Protein AF-A0A517YRW8-F1 (afdb_monomer)

Radius of gyration: 25.44 Å; Cα contacts (8 Å, |Δi|>4): 318; chains: 1; bounding box: 61×41×95 Å

Foldseek 3Di:
DDPPPPPCVPDPPPCPPPVVVVCVQLVNVLVVLLVVVLVVLCPPVQQDPDDPVLLVVLLVDDFDADDQDQDADPVRHGRLCVLLVVLLQSLLQSLLSQLSNCVVVDVDLVVSLVRLLCVQLVSLSSSLSSQVSNVPHHRHPSSSVSNSNSNNNSSVCNVVVVVVCLVVLVVVLVVVVVVVPDPPVVVVVLVVLLVVLVVVLVVLVVVLVVVLVVLLVVDPDADDAAEACVSLVVDPVVVSCVNLVSLLVSLLSQLLNQLVVPPDPDNPVSLVVSLCVQLVVQQVVLVVCVVVVSHDRHCHSSVSNNVSNVVSSSVVVVSVVSSVVVVVVVVVVVVVVVVPPDPPPPD

pLDDT: mean 73.29, std 14.9, range [41.22, 97.75]

Solvent-accessible surface area (backbone atoms only — not comparable to full-atom values): 18659 Å² total; per-residue (Å²): 135,83,83,78,74,76,75,73,82,69,68,82,67,77,75,72,71,56,65,74,58,53,66,68,32,41,50,49,46,24,49,54,50,50,51,50,49,51,50,68,69,46,60,90,62,60,55,47,92,89,40,72,68,57,52,52,50,28,69,69,46,75,54,43,82,65,82,61,63,94,48,60,39,99,84,70,44,52,32,52,58,49,54,41,49,50,36,20,59,65,22,19,61,48,7,21,24,39,23,60,33,32,53,81,77,38,89,51,70,64,60,22,35,52,51,14,33,52,53,33,40,50,51,36,45,53,49,31,18,54,32,44,45,14,90,90,44,69,23,37,34,60,56,36,51,24,26,28,50,10,5,39,51,14,18,64,44,38,63,54,50,57,55,48,45,57,51,48,41,48,51,51,35,54,53,49,56,60,62,62,72,43,72,70,61,44,57,57,51,49,50,51,50,47,52,52,48,49,52,50,40,51,53,49,49,53,53,47,50,56,50,50,54,58,49,59,81,67,64,86,73,98,76,88,42,71,50,64,49,48,80,44,67,78,40,59,66,71,60,30,52,52,50,55,51,50,54,26,50,44,30,25,52,52,39,47,50,46,59,60,71,60,72,57,101,55,69,74,68,43,55,59,50,48,43,50,51,48,30,48,51,37,45,50,52,38,51,51,40,28,76,68,69,75,41,69,56,50,54,36,58,27,52,40,29,38,52,20,27,52,49,42,48,50,53,52,53,49,51,53,51,47,33,52,57,48,52,56,52,51,53,53,52,52,55,56,53,54,73,65,60,68,79,82,80,85,127

Organism: NCBI:txid2528020

Structure (mmCIF, N/CA/C/O backbone):
data_AF-A0A517YRW8-F1
#
_entry.id   AF-A0A517YRW8-F1
#
loop_
_atom_site.group_PDB
_atom_site.id
_atom_site.type_symbol
_atom_site.label_atom_id
_atom_site.label_alt_id
_atom_site.label_comp_id
_atom_site.label_asym_id
_atom_site.label_entity_id
_atom_site.label_seq_id
_atom_site.pdbx_PDB_ins_code
_atom_site.Cartn_x
_atom_site.Cartn_y
_atom_site.Cartn_z
_atom_site.occupancy
_atom_site.B_iso_or_equiv
_atom_site.auth_seq_id
_atom_site.auth_comp_id
_atom_site.auth_asym_id
_atom_site.auth_atom_id
_atom_site.pdbx_PDB_model_num
ATOM 1 N N . MET A 1 1 ? -24.401 -12.279 56.093 1.00 46.75 1 MET A N 1
ATOM 2 C CA . MET A 1 1 ? -24.428 -13.203 54.938 1.00 46.75 1 MET A CA 1
ATOM 3 C C . MET A 1 1 ? -23.802 -12.492 53.749 1.00 46.75 1 MET A C 1
ATOM 5 O O . MET A 1 1 ? -24.312 -11.455 53.357 1.00 46.75 1 MET A O 1
ATOM 9 N N . LYS A 1 2 ? -22.651 -12.963 53.253 1.00 41.22 2 LYS A N 1
ATOM 10 C CA . LYS A 1 2 ? -22.043 -12.455 52.014 1.00 41.22 2 LYS A CA 1
ATOM 11 C C . LYS A 1 2 ? -22.699 -13.201 50.858 1.00 41.22 2 LYS A C 1
ATOM 13 O O . LYS A 1 2 ? -22.502 -14.408 50.754 1.00 41.22 2 LYS A O 1
ATOM 18 N N . GLU A 1 3 ? -23.478 -12.507 50.038 1.00 46.59 3 GLU A N 1
ATOM 19 C CA . GLU A 1 3 ? -23.948 -13.056 48.768 1.00 46.59 3 GLU A CA 1
ATOM 20 C C . GLU A 1 3 ? -22.732 -13.368 47.895 1.00 46.59 3 GLU A C 1
ATOM 22 O O . GLU A 1 3 ? -22.007 -12.483 47.433 1.00 46.59 3 GLU A O 1
ATOM 27 N N . VAL A 1 4 ? -22.471 -14.661 47.736 1.00 52.97 4 VAL A N 1
ATOM 28 C CA . VAL A 1 4 ? -21.518 -15.186 46.769 1.00 52.97 4 VAL A CA 1
ATOM 29 C C . VAL A 1 4 ? -22.165 -14.992 45.405 1.00 52.97 4 VAL A C 1
ATOM 31 O O . VAL A 1 4 ? -23.002 -15.786 44.988 1.00 52.97 4 VAL A O 1
ATOM 34 N N . VAL A 1 5 ? -21.828 -13.889 44.736 1.00 55.28 5 VAL A N 1
ATOM 35 C CA . VAL A 1 5 ? -22.225 -13.666 43.343 1.00 55.28 5 VAL A CA 1
ATOM 36 C C . VAL A 1 5 ? -21.606 -14.795 42.510 1.00 55.28 5 VAL A C 1
ATOM 38 O O . VAL A 1 5 ? -20.379 -14.929 42.520 1.00 55.28 5 VAL A O 1
ATOM 41 N N . PRO A 1 6 ? -22.406 -15.625 41.818 1.00 47.34 6 PRO A N 1
ATOM 42 C CA . PRO A 1 6 ? -21.892 -16.766 41.077 1.00 47.34 6 PRO A CA 1
ATOM 43 C C . PRO A 1 6 ? -20.985 -16.290 39.938 1.00 47.34 6 PRO A C 1
ATOM 45 O O . PRO A 1 6 ? -21.414 -15.637 38.986 1.00 47.34 6 PRO A O 1
ATOM 48 N N . THR A 1 7 ? -19.702 -16.631 40.046 1.00 52.16 7 THR A N 1
ATOM 49 C CA . THR A 1 7 ? -18.630 -16.282 39.101 1.00 52.16 7 THR A CA 1
ATOM 50 C C . THR A 1 7 ? -18.747 -17.012 37.752 1.00 52.16 7 THR A C 1
ATOM 52 O O . THR A 1 7 ? -17.936 -16.789 36.858 1.00 52.16 7 THR A O 1
ATOM 55 N N . GLU A 1 8 ? -19.762 -17.860 37.569 1.00 44.16 8 GLU A N 1
ATOM 56 C CA . GLU A 1 8 ? -19.928 -18.729 36.395 1.00 44.16 8 GLU A CA 1
ATOM 57 C C . GLU A 1 8 ? -20.533 -18.036 35.161 1.00 44.16 8 GLU A C 1
ATOM 59 O O . GLU A 1 8 ? -20.545 -18.606 34.073 1.00 44.16 8 GLU A O 1
ATOM 64 N N . LEU A 1 9 ? -20.960 -16.772 35.268 1.00 44.22 9 LEU A N 1
ATOM 65 C CA . LEU A 1 9 ? -21.447 -15.994 34.116 1.00 44.22 9 LEU A CA 1
ATOM 66 C C . LEU A 1 9 ? -20.333 -15.405 33.233 1.00 44.22 9 LEU A C 1
ATOM 68 O O . LEU A 1 9 ? -20.613 -14.874 32.158 1.00 44.22 9 LEU A O 1
ATOM 72 N N . PHE A 1 10 ? -19.065 -15.548 33.626 1.00 46.66 10 PHE A N 1
ATOM 73 C CA . PHE A 1 10 ? -17.921 -15.292 32.750 1.00 46.66 10 PHE A CA 1
ATOM 74 C C . PHE A 1 10 ? -17.450 -16.604 32.137 1.00 46.66 10 PHE A C 1
ATOM 76 O O . PHE A 1 10 ? -16.359 -17.092 32.424 1.00 46.66 10 PHE A O 1
ATOM 83 N N . GLY A 1 11 ? -18.319 -17.177 31.302 1.00 43.25 11 GLY A N 1
ATOM 84 C CA . GLY A 1 11 ? -18.025 -18.363 30.518 1.00 43.25 11 GLY A CA 1
ATOM 85 C C . GLY A 1 11 ? -16.660 -18.240 29.849 1.00 43.25 11 GLY A C 1
ATOM 86 O O . GLY A 1 11 ? -16.440 -17.367 29.006 1.00 43.25 11 GLY A O 1
ATOM 87 N N . GLY A 1 12 ? -15.759 -19.146 30.230 1.00 41.59 12 GLY A N 1
ATOM 88 C CA . GLY A 1 12 ? -14.535 -19.471 29.511 1.00 41.59 12 GLY A CA 1
ATOM 89 C C . GLY A 1 12 ? -14.889 -20.121 28.180 1.00 41.59 12 GLY A C 1
ATOM 90 O O . GLY A 1 12 ? -14.640 -21.305 27.964 1.00 41.59 12 GLY A O 1
ATOM 91 N N . GLY A 1 13 ? -15.527 -19.351 27.298 1.00 47.56 13 GLY A N 1
ATOM 92 C CA . GLY A 1 13 ? -15.653 -19.704 25.901 1.00 47.56 13 GLY A CA 1
ATOM 93 C C . GLY A 1 13 ? -14.238 -19.875 25.388 1.00 47.56 13 GLY A C 1
ATOM 94 O O . GLY A 1 13 ? -13.497 -18.898 25.326 1.00 47.56 13 GLY A O 1
ATOM 95 N N . LYS A 1 14 ? -13.855 -21.125 25.100 1.00 50.50 14 LYS A N 1
ATOM 96 C CA . LYS A 1 14 ? -12.652 -21.445 24.336 1.00 50.50 14 LYS A CA 1
ATOM 97 C C . LYS A 1 14 ? -12.616 -20.460 23.185 1.00 50.50 14 LYS A C 1
ATOM 99 O O . LYS A 1 14 ? -13.509 -20.501 22.342 1.00 50.50 14 LYS A O 1
ATOM 104 N N . ASP A 1 15 ? -11.638 -19.560 23.233 1.00 49.44 15 ASP A N 1
ATOM 105 C CA . ASP A 1 15 ? -11.350 -18.588 22.199 1.00 49.44 15 ASP A CA 1
ATOM 106 C C . ASP A 1 15 ? -11.278 -19.357 20.881 1.00 49.44 15 ASP A C 1
ATOM 108 O O . ASP A 1 15 ? -10.244 -19.929 20.531 1.00 49.44 15 ASP A O 1
ATOM 112 N N . THR A 1 16 ? -12.387 -19.420 20.144 1.00 53.12 16 THR A N 1
ATOM 113 C CA . THR A 1 16 ? -12.344 -19.658 18.711 1.00 53.12 16 THR A CA 1
ATOM 114 C C . THR A 1 16 ? -11.541 -18.483 18.211 1.00 53.12 16 THR A C 1
ATOM 116 O O . THR A 1 16 ? -12.073 -17.376 18.113 1.00 53.12 16 THR A O 1
ATOM 119 N N . ALA A 1 17 ? -10.231 -18.706 18.094 1.00 51.94 17 ALA A N 1
ATOM 120 C CA . ALA A 1 17 ? -9.243 -17.705 17.782 1.00 51.94 17 ALA A CA 1
ATOM 121 C C . ALA A 1 17 ? -9.768 -16.962 16.568 1.00 51.94 17 ALA A C 1
ATOM 123 O O . ALA A 1 17 ? -9.836 -17.527 15.482 1.00 51.94 17 ALA A O 1
ATOM 124 N N . ASP A 1 18 ? -10.245 -15.749 16.824 1.00 59.00 18 ASP A N 1
ATOM 125 C CA . ASP A 1 18 ? -10.955 -14.905 15.884 1.00 59.00 18 ASP A CA 1
ATOM 126 C C . ASP A 1 18 ? -10.051 -14.761 14.657 1.00 59.00 18 ASP A C 1
ATOM 128 O O . ASP A 1 18 ? -9.066 -14.021 14.673 1.00 59.00 18 ASP A O 1
ATOM 132 N N . THR A 1 19 ? -10.293 -15.573 13.628 1.00 57.41 19 THR A N 1
ATOM 133 C CA . THR A 1 19 ? -9.443 -15.678 12.434 1.00 57.41 19 THR A CA 1
ATOM 134 C C . THR A 1 19 ? -9.412 -14.336 11.710 1.00 57.41 19 THR A C 1
ATOM 136 O O . THR A 1 19 ? -8.386 -13.926 11.171 1.00 57.41 19 THR A O 1
ATOM 139 N N . THR A 1 20 ? -10.488 -13.563 11.836 1.00 54.16 20 THR A N 1
ATOM 140 C CA . THR A 1 20 ? -10.601 -12.150 11.469 1.00 54.16 20 THR A CA 1
ATOM 141 C C . THR A 1 20 ? -9.553 -11.267 12.155 1.00 54.16 20 THR A C 1
ATOM 143 O O . THR A 1 20 ? -9.028 -10.328 11.556 1.00 54.16 20 THR A O 1
ATOM 146 N N . ALA A 1 21 ? -9.183 -11.572 13.402 1.00 63.94 21 ALA A N 1
ATOM 147 C CA . ALA A 1 21 ? -8.135 -10.858 14.123 1.00 63.94 21 ALA A CA 1
ATOM 148 C C . ALA A 1 21 ? -6.721 -11.206 13.632 1.00 63.94 21 ALA A C 1
ATOM 150 O O . ALA A 1 21 ? -5.800 -10.440 13.924 1.00 63.94 21 ALA A O 1
ATOM 151 N N . LEU A 1 22 ? -6.524 -12.318 12.905 1.00 72.44 22 LEU A N 1
ATOM 152 C CA . LEU A 1 22 ? -5.225 -12.686 12.329 1.00 72.44 22 LEU A CA 1
ATOM 153 C C . LEU A 1 22 ? -4.833 -11.721 11.205 1.00 72.44 22 LEU A C 1
ATOM 155 O O . LEU A 1 22 ? -3.748 -11.146 11.260 1.00 72.44 22 LEU A O 1
ATOM 159 N N . TRP A 1 23 ? -5.739 -11.472 10.255 1.00 70.25 23 TRP A N 1
ATOM 160 C CA . TRP A 1 23 ? -5.510 -10.584 9.104 1.00 70.25 23 TRP A CA 1
ATOM 161 C C . TRP A 1 23 ? -5.259 -9.127 9.496 1.00 70.25 23 TRP A C 1
ATOM 163 O O . TRP A 1 23 ? -4.571 -8.395 8.796 1.00 70.25 23 TRP A O 1
ATOM 173 N N . MET A 1 24 ? -5.763 -8.713 10.659 1.00 72.50 24 MET A N 1
ATOM 174 C CA . MET A 1 24 ? -5.551 -7.369 11.200 1.00 72.50 24 MET A CA 1
ATOM 175 C C . MET A 1 24 ? -4.286 -7.250 12.061 1.00 72.50 24 MET A C 1
ATOM 177 O O . MET A 1 24 ? -4.033 -6.191 12.645 1.00 72.50 24 MET A O 1
ATOM 181 N N . ARG A 1 25 ? -3.485 -8.316 12.204 1.00 78.62 25 ARG A N 1
ATOM 182 C CA . ARG A 1 25 ? -2.215 -8.219 12.932 1.00 78.62 25 ARG A CA 1
ATOM 183 C C . ARG A 1 25 ? -1.248 -7.347 12.124 1.00 78.62 25 ARG A C 1
ATOM 185 O O . ARG A 1 25 ? -1.048 -7.627 10.946 1.00 78.62 25 ARG A O 1
ATOM 192 N N . PRO A 1 26 ? -0.581 -6.355 12.746 1.00 83.19 26 PRO A N 1
ATOM 193 C CA . PRO A 1 26 ? 0.300 -5.438 12.022 1.00 83.19 26 PRO A CA 1
ATOM 194 C C . PRO A 1 26 ? 1.377 -6.125 11.180 1.00 83.19 26 PRO A C 1
ATOM 196 O O . PRO A 1 26 ? 1.702 -5.624 10.116 1.00 83.19 26 PRO A O 1
ATOM 199 N N . TRP A 1 27 ? 1.899 -7.276 11.620 1.00 88.88 27 TRP A N 1
ATOM 200 C CA . TRP A 1 27 ? 2.908 -8.025 10.865 1.00 88.88 27 TRP A CA 1
ATOM 201 C C . TRP A 1 27 ? 2.349 -8.679 9.595 1.00 88.88 27 TRP A C 1
ATOM 203 O O . TRP A 1 27 ? 3.052 -8.715 8.594 1.00 88.88 27 TRP A O 1
ATOM 213 N N . VAL A 1 28 ? 1.093 -9.148 9.611 1.00 83.19 28 VAL A N 1
ATOM 214 C CA . VAL A 1 28 ? 0.434 -9.705 8.416 1.00 83.19 28 VAL A CA 1
ATOM 215 C C . VAL A 1 28 ? 0.221 -8.588 7.409 1.00 83.19 28 VAL A C 1
ATOM 217 O O . VAL A 1 28 ? 0.588 -8.726 6.251 1.00 83.19 28 VAL A O 1
ATOM 220 N N . VAL A 1 29 ? -0.300 -7.448 7.872 1.00 80.88 29 VAL A N 1
ATOM 221 C CA . VAL A 1 29 ? -0.511 -6.270 7.021 1.00 80.88 29 VAL A CA 1
ATOM 222 C C . VAL A 1 29 ? 0.821 -5.739 6.481 1.00 80.88 29 VAL A C 1
ATOM 224 O O . VAL A 1 29 ? 0.896 -5.404 5.307 1.00 80.88 29 VAL A O 1
ATOM 227 N N . ALA A 1 30 ? 1.882 -5.711 7.297 1.00 87.12 30 ALA A N 1
ATOM 228 C CA . ALA A 1 30 ? 3.226 -5.346 6.850 1.00 87.12 30 ALA A CA 1
ATOM 229 C C . ALA A 1 30 ? 3.733 -6.294 5.757 1.00 87.12 30 ALA A C 1
ATOM 231 O O . ALA A 1 30 ? 4.247 -5.823 4.752 1.00 87.12 30 ALA A O 1
ATOM 232 N N . LEU A 1 31 ? 3.564 -7.609 5.931 1.00 89.62 31 LEU A N 1
ATOM 233 C CA . LEU A 1 31 ? 3.990 -8.609 4.953 1.00 89.62 31 LEU A CA 1
ATOM 234 C C . LEU A 1 31 ? 3.226 -8.455 3.638 1.00 89.62 31 LEU A C 1
ATOM 236 O O . LEU A 1 31 ? 3.852 -8.364 2.590 1.00 89.62 31 LEU A O 1
ATOM 240 N N . VAL A 1 32 ? 1.895 -8.358 3.693 1.00 81.62 32 VAL A N 1
ATOM 241 C CA . VAL A 1 32 ? 1.057 -8.138 2.504 1.00 81.62 32 VAL A CA 1
ATOM 242 C C . VAL A 1 32 ? 1.462 -6.845 1.796 1.00 81.62 32 VAL A C 1
ATOM 244 O O . VAL A 1 32 ? 1.655 -6.848 0.587 1.00 81.62 32 VAL A O 1
ATOM 247 N N . TYR A 1 33 ? 1.661 -5.755 2.540 1.00 85.38 33 TYR A N 1
ATOM 248 C CA . TYR A 1 33 ? 2.100 -4.485 1.963 1.00 85.38 33 TYR A CA 1
ATOM 249 C C . TYR A 1 33 ? 3.507 -4.580 1.354 1.00 85.38 33 TYR A C 1
ATOM 251 O O . TYR A 1 33 ? 3.742 -4.049 0.278 1.00 85.38 33 TYR A O 1
ATOM 259 N N . GLY A 1 34 ? 4.433 -5.293 2.000 1.00 92.00 34 GLY A N 1
ATOM 260 C CA . GLY A 1 34 ? 5.770 -5.552 1.462 1.00 92.00 34 GLY A CA 1
ATOM 261 C C . GLY A 1 34 ? 5.728 -6.356 0.163 1.00 92.00 34 GLY A C 1
ATOM 262 O O . GLY A 1 34 ? 6.426 -6.010 -0.783 1.00 92.00 34 GLY A O 1
ATOM 263 N N . VAL A 1 35 ? 4.861 -7.371 0.076 1.00 87.62 35 VAL A N 1
ATOM 264 C CA . VAL A 1 35 ? 4.619 -8.122 -1.168 1.00 87.62 35 VAL A CA 1
ATOM 265 C C . VAL A 1 35 ? 4.064 -7.207 -2.258 1.00 87.62 35 VAL A C 1
ATOM 267 O O . VAL A 1 35 ? 4.516 -7.294 -3.393 1.00 87.62 35 VAL A O 1
ATOM 270 N N . LEU A 1 36 ? 3.140 -6.302 -1.926 1.00 83.88 36 LEU A N 1
ATOM 271 C CA . LEU A 1 36 ? 2.609 -5.325 -2.882 1.00 83.88 36 LEU A CA 1
ATOM 272 C C . LEU A 1 36 ? 3.672 -4.325 -3.354 1.00 83.88 36 LEU A C 1
ATOM 274 O O . LEU A 1 36 ? 3.677 -3.983 -4.531 1.00 83.88 36 LEU A O 1
ATOM 278 N N . LEU A 1 37 ? 4.584 -3.892 -2.475 1.00 90.12 37 LEU A N 1
ATOM 279 C CA . LEU A 1 37 ? 5.727 -3.061 -2.866 1.00 90.12 37 LEU A CA 1
ATOM 280 C C . LEU A 1 37 ? 6.652 -3.813 -3.826 1.00 90.12 37 LEU A C 1
ATOM 282 O O . LEU A 1 37 ? 6.971 -3.290 -4.885 1.00 90.12 37 LEU A O 1
ATOM 286 N N . ILE A 1 38 ? 7.025 -5.058 -3.502 1.00 91.75 38 ILE A N 1
ATOM 287 C CA . ILE A 1 38 ? 7.836 -5.904 -4.394 1.00 91.75 38 ILE A CA 1
ATOM 288 C C . ILE A 1 38 ? 7.135 -6.066 -5.744 1.00 91.75 38 ILE A C 1
ATOM 290 O O . ILE A 1 38 ? 7.758 -5.889 -6.785 1.00 91.75 38 ILE A O 1
ATOM 294 N N . TYR A 1 39 ? 5.838 -6.376 -5.721 1.00 85.06 39 TYR A N 1
ATOM 295 C CA . TYR A 1 39 ? 5.025 -6.543 -6.918 1.00 85.06 39 TYR A CA 1
ATOM 296 C C . TYR A 1 39 ? 5.039 -5.273 -7.774 1.00 85.06 39 TYR A C 1
ATOM 298 O O . TYR A 1 39 ? 5.457 -5.324 -8.926 1.00 85.06 39 TYR A O 1
ATOM 306 N N . GLY A 1 40 ? 4.677 -4.124 -7.196 1.00 84.00 40 GLY A N 1
ATOM 307 C CA . GLY A 1 40 ? 4.647 -2.839 -7.898 1.00 84.00 40 GLY A CA 1
ATOM 308 C C . GLY A 1 40 ? 6.005 -2.426 -8.468 1.00 84.00 40 GLY A C 1
ATOM 309 O O . GLY A 1 40 ? 6.074 -1.937 -9.592 1.00 84.00 40 GLY A O 1
ATOM 310 N N . SER A 1 41 ? 7.092 -2.673 -7.736 1.00 87.56 41 SER A N 1
ATOM 311 C CA . SER A 1 41 ? 8.432 -2.290 -8.176 1.00 87.56 41 SER A CA 1
ATOM 312 C C . SER A 1 41 ? 9.035 -3.241 -9.213 1.00 87.56 41 SER A C 1
ATOM 314 O O . SER A 1 41 ? 9.826 -2.800 -10.047 1.00 87.56 41 SER A O 1
ATOM 316 N N . LEU A 1 42 ? 8.701 -4.534 -9.193 1.00 86.12 42 LEU A N 1
ATOM 317 C CA . LEU A 1 42 ? 9.270 -5.512 -10.130 1.00 86.12 42 LEU A CA 1
ATOM 318 C C . LEU A 1 42 ? 8.489 -5.647 -11.439 1.00 86.12 42 LEU A C 1
ATOM 320 O O . LEU A 1 42 ? 9.007 -6.247 -12.377 1.00 86.12 42 LEU A O 1
ATOM 324 N N . LEU A 1 43 ? 7.289 -5.073 -11.556 1.00 72.19 43 LEU A N 1
ATOM 325 C CA . LEU A 1 43 ? 6.485 -5.174 -12.777 1.00 72.19 43 LEU A CA 1
ATOM 326 C C . LEU A 1 43 ? 7.150 -4.504 -13.988 1.00 72.19 43 LEU A C 1
ATOM 328 O O . LEU A 1 43 ? 7.666 -3.388 -13.850 1.00 72.19 43 LEU A O 1
ATOM 332 N N . PRO A 1 44 ? 7.137 -5.154 -15.173 1.00 58.59 44 PRO A N 1
ATOM 333 C CA . PRO A 1 44 ? 6.302 -6.313 -15.547 1.00 58.59 44 PRO A CA 1
ATOM 334 C C . PRO A 1 44 ? 6.825 -7.729 -15.181 1.00 58.59 44 PRO A C 1
ATOM 336 O O . PRO A 1 44 ? 6.319 -8.703 -15.719 1.00 58.59 44 PRO A O 1
ATOM 339 N N . PHE A 1 45 ? 7.788 -7.891 -14.265 1.00 78.06 45 PHE A N 1
ATOM 340 C CA . PHE A 1 45 ? 8.514 -9.154 -14.019 1.00 78.06 45 PHE A CA 1
ATOM 341 C C . PHE A 1 45 ? 9.222 -9.691 -15.264 1.00 78.06 45 PHE A C 1
ATOM 343 O O . PHE A 1 45 ? 9.453 -10.894 -15.374 1.00 78.06 45 PHE A O 1
ATOM 350 N N . ASP A 1 46 ? 9.621 -8.802 -16.175 1.00 79.25 46 ASP A N 1
ATOM 351 C CA . ASP A 1 46 ? 10.543 -9.162 -17.249 1.00 79.25 46 ASP A CA 1
ATOM 352 C C . ASP A 1 46 ? 11.964 -9.239 -16.687 1.00 79.25 46 ASP A C 1
ATOM 354 O O . ASP A 1 46 ? 12.829 -8.394 -16.910 1.00 79.25 46 ASP A O 1
ATOM 358 N N . LEU A 1 47 ? 12.156 -10.222 -15.817 1.00 82.38 47 LEU A N 1
ATOM 359 C CA . LEU A 1 47 ? 13.470 -10.665 -15.420 1.00 82.38 47 LEU A CA 1
ATOM 360 C C . LEU A 1 47 ? 13.956 -11.476 -16.620 1.00 82.38 47 LEU A C 1
ATOM 362 O O . LEU A 1 47 ? 13.316 -12.468 -16.975 1.00 82.38 47 LEU A O 1
ATOM 366 N N . GLY A 1 48 ? 15.049 -11.054 -17.260 1.00 81.88 48 GLY A N 1
ATOM 367 C CA . GLY A 1 48 ? 15.653 -11.839 -18.335 1.00 81.88 48 GLY A CA 1
ATOM 368 C C . GLY A 1 48 ? 16.062 -13.231 -17.835 1.00 81.88 48 GLY A C 1
ATOM 369 O O . GLY A 1 48 ? 15.768 -13.613 -16.705 1.00 81.88 48 GLY A O 1
ATOM 370 N N . GLU A 1 49 ? 16.790 -14.010 -18.638 1.00 86.94 49 GLU A N 1
ATOM 371 C CA . GLU A 1 49 ? 17.203 -15.364 -18.228 1.00 86.94 49 GLU A CA 1
ATOM 372 C C . GLU A 1 49 ? 17.800 -15.393 -16.807 1.00 86.94 49 GLU A C 1
ATOM 374 O O . GLU A 1 49 ? 18.878 -14.838 -16.544 1.00 86.94 49 GLU A O 1
ATOM 379 N N . LEU A 1 50 ? 17.057 -16.027 -15.891 1.00 87.56 50 LEU A N 1
ATOM 380 C CA . LEU A 1 50 ? 17.388 -16.137 -14.478 1.00 87.56 50 LEU A CA 1
ATOM 381 C C . LEU A 1 50 ? 18.455 -17.218 -14.301 1.00 87.56 50 LEU A C 1
ATOM 383 O O . LEU A 1 50 ? 18.164 -18.411 -14.290 1.00 87.56 50 LEU A O 1
ATOM 387 N N . ASN A 1 51 ? 19.699 -16.783 -14.132 1.00 91.62 51 ASN A N 1
ATOM 388 C CA . ASN A 1 51 ? 20.810 -17.621 -13.694 1.00 91.62 51 ASN A CA 1
ATOM 389 C C . ASN A 1 51 ? 21.239 -17.162 -12.292 1.00 91.62 51 ASN A C 1
ATOM 391 O O . ASN A 1 51 ? 21.302 -15.958 -12.034 1.00 91.62 51 ASN A O 1
ATOM 395 N N . ILE A 1 52 ? 21.536 -18.105 -11.392 1.00 90.94 52 ILE A N 1
ATOM 396 C CA . ILE A 1 52 ? 21.995 -17.808 -10.030 1.00 90.94 52 ILE A CA 1
ATOM 397 C C . ILE A 1 52 ? 23.200 -16.860 -10.015 1.00 90.94 52 ILE A C 1
ATOM 399 O O . ILE A 1 52 ? 23.233 -15.952 -9.191 1.00 90.94 52 ILE A O 1
ATOM 403 N N . ASP A 1 53 ? 24.114 -16.980 -10.980 1.00 93.44 53 ASP A N 1
ATOM 404 C CA . ASP A 1 53 ? 25.271 -16.094 -11.103 1.00 93.44 53 ASP A CA 1
ATOM 405 C C . ASP A 1 53 ? 24.833 -14.651 -11.371 1.00 93.44 53 ASP A C 1
ATOM 407 O O . ASP A 1 53 ? 25.323 -13.719 -10.736 1.00 93.44 53 ASP A O 1
ATOM 411 N N . ARG A 1 54 ? 23.840 -14.451 -12.249 1.00 87.31 54 ARG A N 1
ATOM 412 C CA . ARG A 1 54 ? 23.272 -13.123 -12.526 1.00 87.31 54 ARG A CA 1
ATOM 413 C C . ARG A 1 54 ? 22.557 -12.555 -11.312 1.00 87.31 54 ARG A C 1
ATOM 415 O O . ARG A 1 54 ? 22.709 -11.372 -11.037 1.00 87.31 54 ARG A O 1
ATOM 422 N N . VAL A 1 55 ? 21.817 -13.381 -10.574 1.00 87.56 55 VAL A N 1
ATOM 423 C CA . VAL A 1 55 ? 21.150 -12.955 -9.334 1.00 87.56 55 VAL A CA 1
ATOM 424 C C . VAL A 1 55 ? 22.182 -12.526 -8.293 1.00 87.56 55 VAL A C 1
ATOM 426 O O . VAL A 1 55 ? 22.024 -11.473 -7.686 1.00 87.56 55 VAL A O 1
ATOM 429 N N . LEU A 1 56 ? 23.256 -13.293 -8.104 1.00 88.75 56 LEU A N 1
ATOM 430 C CA . LEU A 1 56 ? 24.319 -12.948 -7.159 1.00 88.75 56 LEU A CA 1
ATOM 431 C C . LEU A 1 56 ? 25.069 -11.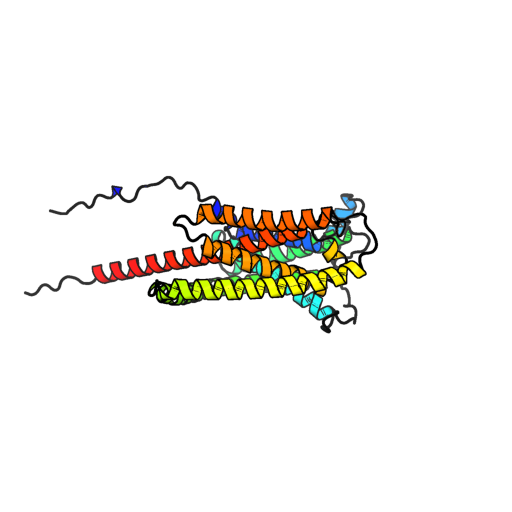680 -7.580 1.00 88.75 56 LEU A C 1
ATOM 433 O O . LEU A 1 56 ? 25.325 -10.824 -6.736 1.00 88.75 56 LEU A O 1
ATOM 437 N N . ILE A 1 57 ? 25.361 -11.519 -8.875 1.00 88.19 57 ILE A N 1
ATOM 438 C CA . ILE A 1 57 ? 25.956 -10.292 -9.421 1.00 88.19 57 ILE A CA 1
ATOM 439 C C . ILE A 1 57 ? 25.020 -9.099 -9.196 1.00 88.19 57 ILE A C 1
ATOM 441 O O . ILE A 1 57 ? 25.465 -8.067 -8.703 1.00 88.19 57 ILE A O 1
ATOM 445 N N . ALA A 1 58 ? 23.727 -9.245 -9.484 1.00 86.00 58 ALA A N 1
ATOM 446 C CA . ALA A 1 58 ? 22.712 -8.220 -9.264 1.00 86.00 58 ALA A CA 1
ATOM 447 C C . ALA A 1 58 ? 22.609 -7.816 -7.784 1.00 86.00 58 ALA A C 1
ATOM 449 O O . ALA A 1 58 ? 22.628 -6.630 -7.456 1.00 86.00 58 ALA A O 1
ATOM 450 N N . MET A 1 59 ? 22.575 -8.794 -6.873 1.00 85.75 59 MET A N 1
ATOM 451 C CA . MET A 1 59 ? 22.566 -8.566 -5.422 1.00 85.75 59 MET A CA 1
ATOM 452 C C . MET A 1 59 ? 23.871 -7.953 -4.903 1.00 85.75 59 MET A C 1
ATOM 454 O O . MET A 1 59 ? 23.850 -7.248 -3.897 1.00 85.75 59 MET A O 1
ATOM 458 N N . GLY A 1 60 ? 25.003 -8.228 -5.554 1.00 85.06 60 GLY A N 1
ATOM 459 C CA . GLY A 1 60 ? 26.301 -7.629 -5.237 1.00 85.06 60 GLY A CA 1
ATOM 460 C C . GLY A 1 60 ? 26.523 -6.256 -5.878 1.00 85.06 60 GLY A C 1
ATOM 461 O O . GLY A 1 60 ? 27.406 -5.515 -5.446 1.00 85.06 60 GLY A O 1
ATOM 462 N N . SER A 1 61 ? 25.737 -5.905 -6.898 1.00 84.56 61 SER A N 1
ATOM 463 C CA . SER A 1 61 ? 25.838 -4.623 -7.585 1.00 84.56 61 SER A CA 1
ATOM 464 C C . SER A 1 61 ? 25.179 -3.516 -6.765 1.00 84.56 61 SER A C 1
ATOM 466 O O . SER A 1 61 ? 24.024 -3.619 -6.351 1.00 84.56 61 SER A O 1
ATOM 468 N N . MET A 1 62 ? 25.931 -2.444 -6.513 1.00 83.56 62 MET A N 1
ATOM 469 C CA . MET A 1 62 ? 25.389 -1.266 -5.845 1.00 83.56 62 MET A CA 1
ATOM 470 C C . MET A 1 62 ? 24.446 -0.507 -6.791 1.00 83.56 62 MET A C 1
ATOM 472 O O . MET A 1 62 ? 24.805 -0.312 -7.957 1.00 83.56 62 MET A O 1
ATOM 476 N N . PRO A 1 63 ? 23.285 -0.021 -6.303 1.00 85.25 63 PRO A N 1
ATOM 477 C CA . PRO A 1 63 ? 22.432 0.881 -7.064 1.00 85.25 63 PRO A CA 1
ATOM 478 C C . PRO A 1 63 ? 23.225 2.087 -7.571 1.00 85.25 63 PRO A C 1
ATOM 480 O O . PRO A 1 63 ? 24.027 2.678 -6.842 1.00 85.25 63 PRO A O 1
ATOM 483 N N . VAL A 1 64 ? 23.000 2.461 -8.826 1.00 86.38 64 VAL A N 1
ATOM 484 C CA . VAL A 1 64 ? 23.763 3.522 -9.489 1.00 86.38 64 VAL A CA 1
ATOM 485 C C . VAL A 1 64 ? 23.019 4.845 -9.351 1.00 86.38 64 VAL A C 1
ATOM 487 O O . VAL A 1 64 ? 21.794 4.907 -9.470 1.00 86.38 64 VAL A O 1
ATOM 490 N N . TRP A 1 65 ? 23.751 5.935 -9.108 1.00 85.56 65 TRP A N 1
ATOM 491 C CA . TRP A 1 65 ? 23.164 7.273 -9.128 1.00 85.56 65 TRP A CA 1
ATOM 492 C C . TRP A 1 65 ? 22.648 7.609 -10.529 1.00 85.56 65 TRP A C 1
ATOM 494 O O . TRP A 1 65 ? 23.418 7.660 -11.489 1.00 85.56 65 TRP A O 1
ATOM 504 N N . ARG A 1 66 ? 21.347 7.882 -10.645 1.00 78.19 66 ARG A N 1
ATOM 505 C CA . ARG A 1 66 ? 20.734 8.382 -11.877 1.00 78.19 66 ARG A CA 1
ATOM 506 C C . ARG A 1 66 ? 20.395 9.851 -11.701 1.00 78.19 66 ARG A C 1
ATOM 508 O O . ARG A 1 66 ? 19.613 10.212 -10.829 1.00 78.19 66 ARG A O 1
ATOM 515 N N . SER A 1 67 ? 20.982 10.714 -12.525 1.00 72.38 67 SER A N 1
ATOM 516 C CA . SER A 1 67 ? 20.529 12.103 -12.580 1.00 72.38 67 SER A CA 1
ATOM 517 C C . SER A 1 67 ? 19.105 12.111 -13.131 1.00 72.38 67 SER A C 1
ATOM 519 O O . SER A 1 67 ? 18.857 11.503 -14.174 1.00 72.38 67 SER A O 1
ATOM 521 N N . GLY A 1 68 ? 18.170 12.738 -12.414 1.00 64.56 68 GLY A N 1
ATOM 522 C CA . GLY A 1 68 ? 16.782 12.821 -12.856 1.00 64.56 68 GLY A CA 1
ATOM 523 C C . GLY A 1 68 ? 16.717 13.435 -14.251 1.00 64.56 68 GLY A C 1
ATOM 524 O O . GLY A 1 68 ? 17.407 14.417 -14.534 1.00 64.56 68 GLY A O 1
ATOM 525 N N . SER A 1 69 ? 15.903 12.861 -15.136 1.00 61.53 69 SER A N 1
ATOM 526 C CA . SER A 1 69 ? 15.606 13.512 -16.408 1.00 61.53 69 SER A CA 1
ATOM 527 C C . SER A 1 69 ? 15.018 14.886 -16.094 1.00 61.53 69 SER A C 1
ATOM 529 O O . SER A 1 69 ? 14.058 14.966 -15.328 1.00 61.53 69 SER A O 1
ATOM 531 N N . GLY A 1 70 ? 15.553 15.962 -16.677 1.00 67.06 70 GLY A N 1
ATOM 532 C CA . GLY A 1 70 ? 15.038 17.333 -16.508 1.00 67.06 70 GLY A CA 1
ATOM 533 C C . GLY A 1 70 ? 13.606 17.550 -17.025 1.00 67.06 70 GLY A C 1
ATOM 534 O O . GLY A 1 70 ? 13.163 18.684 -17.173 1.00 67.06 70 GLY A O 1
ATOM 535 N N . SER A 1 71 ? 12.893 16.471 -17.332 1.00 75.31 71 SER A N 1
ATOM 536 C CA . SER A 1 71 ? 11.513 16.439 -17.776 1.00 75.31 71 SER A CA 1
ATOM 537 C C . SER A 1 71 ? 10.559 16.743 -16.621 1.00 75.31 71 SER A C 1
ATOM 539 O O . SER A 1 71 ? 10.736 16.298 -15.484 1.00 75.31 71 SER A O 1
ATOM 541 N N . PHE A 1 72 ? 9.509 17.494 -16.928 1.00 75.50 72 PHE A N 1
ATOM 542 C CA . PHE A 1 72 ? 8.354 17.645 -16.053 1.00 75.50 72 PHE A CA 1
ATOM 543 C C . PHE A 1 72 ? 7.413 16.446 -16.248 1.00 75.50 72 PHE A C 1
ATOM 545 O O . PHE A 1 72 ? 7.278 15.930 -17.357 1.00 75.50 72 PHE A O 1
ATOM 552 N N . SER A 1 73 ? 6.765 16.005 -15.169 1.00 74.06 73 SER A N 1
ATOM 553 C CA . SER A 1 73 ? 5.620 15.084 -15.219 1.00 74.06 73 SER A CA 1
ATOM 554 C C . SER A 1 73 ? 4.474 15.687 -16.039 1.00 74.06 73 SER A C 1
ATOM 556 O O . SER A 1 73 ? 4.427 16.905 -16.250 1.00 74.06 73 SER A O 1
ATOM 558 N N . ARG A 1 74 ? 3.502 14.869 -16.466 1.00 71.56 74 ARG A N 1
ATOM 559 C CA . ARG A 1 74 ? 2.335 15.379 -17.210 1.00 71.56 74 ARG A CA 1
ATOM 560 C C . ARG A 1 74 ? 1.464 16.302 -16.353 1.00 71.56 74 ARG A C 1
ATOM 562 O O . ARG A 1 74 ? 0.727 17.118 -16.895 1.00 71.56 74 ARG A O 1
ATOM 569 N N . LEU A 1 75 ? 1.600 16.222 -15.029 1.00 66.44 75 LEU A N 1
ATOM 570 C CA . LEU A 1 75 ? 0.981 17.124 -14.054 1.00 66.44 75 LEU A CA 1
ATOM 571 C C . LEU A 1 75 ? 1.755 18.440 -13.830 1.00 66.44 75 LEU A C 1
ATOM 573 O O . LEU A 1 75 ? 1.376 19.230 -12.968 1.00 66.44 75 LEU A O 1
ATOM 577 N N . GLY A 1 76 ? 2.850 18.688 -14.559 1.00 77.31 76 GLY A N 1
ATOM 578 C CA . GLY A 1 76 ? 3.658 19.908 -14.429 1.00 77.31 76 GLY A CA 1
ATOM 579 C C . GLY A 1 76 ? 4.563 19.944 -13.192 1.00 77.31 76 GLY A C 1
ATOM 580 O O . GLY A 1 76 ? 5.217 20.952 -12.931 1.00 77.31 76 GLY A O 1
ATOM 581 N N . VAL A 1 77 ? 4.642 18.850 -12.429 1.00 76.25 77 VAL A N 1
ATOM 582 C CA . VAL A 1 77 ? 5.596 18.688 -11.321 1.00 76.25 77 VAL A CA 1
ATOM 583 C C . VAL A 1 77 ? 6.945 18.268 -11.896 1.00 76.25 77 VAL A C 1
ATOM 585 O O . VAL A 1 77 ? 6.981 17.436 -12.802 1.00 76.25 77 VAL A O 1
ATOM 588 N N . ALA A 1 78 ? 8.056 18.804 -11.388 1.00 79.06 78 ALA A N 1
ATOM 589 C CA . ALA A 1 78 ? 9.388 18.361 -11.803 1.00 79.06 78 ALA A CA 1
ATOM 590 C C . ALA A 1 78 ? 9.523 16.836 -11.621 1.00 79.06 78 ALA A C 1
ATOM 592 O O . ALA A 1 78 ? 9.212 16.330 -10.542 1.00 79.06 78 ALA A O 1
ATOM 593 N N . GLY A 1 79 ? 9.964 16.108 -12.655 1.00 76.56 79 GLY A N 1
ATOM 594 C CA . GLY A 1 79 ? 9.961 14.638 -12.661 1.00 76.56 79 GLY A CA 1
ATOM 595 C C . GLY A 1 79 ? 10.685 14.041 -11.456 1.00 76.56 79 GLY A C 1
ATOM 596 O O . GLY A 1 79 ? 10.113 13.242 -10.725 1.00 76.56 79 GLY A O 1
ATOM 597 N N . TRP A 1 80 ? 11.872 14.565 -11.138 1.00 76.12 80 TRP A N 1
ATOM 598 C CA . TRP A 1 80 ? 12.648 14.127 -9.973 1.00 76.12 80 TRP A CA 1
ATOM 599 C C . TRP A 1 80 ? 11.905 14.290 -8.636 1.00 76.12 80 TRP A C 1
ATOM 601 O O . TRP A 1 80 ? 12.079 13.474 -7.734 1.00 76.12 80 TRP A O 1
ATOM 611 N N . LEU A 1 81 ? 11.081 15.336 -8.491 1.00 78.31 81 LEU A N 1
ATOM 612 C CA . LEU A 1 81 ? 10.309 15.585 -7.272 1.00 78.31 81 LEU A CA 1
ATOM 613 C C . LEU A 1 81 ? 9.110 14.640 -7.190 1.00 78.31 81 LEU A C 1
ATOM 615 O O . LEU A 1 81 ? 8.765 14.188 -6.099 1.00 78.31 81 LEU A O 1
ATOM 619 N N . SER A 1 82 ? 8.496 14.343 -8.338 1.00 79.56 82 SER A N 1
ATOM 620 C CA . SER A 1 82 ? 7.446 13.334 -8.447 1.00 79.56 82 SER A CA 1
ATOM 621 C C . SER A 1 82 ? 7.982 11.976 -7.993 1.00 79.56 82 SER A C 1
ATOM 623 O O . SER A 1 82 ? 7.425 11.396 -7.064 1.00 79.56 82 SER A O 1
ATOM 625 N N . ASP A 1 83 ? 9.111 11.531 -8.549 1.00 82.75 83 ASP A N 1
ATOM 626 C CA . ASP A 1 83 ? 9.712 10.223 -8.253 1.00 82.75 83 ASP A CA 1
ATOM 627 C C . ASP A 1 83 ? 10.083 10.090 -6.769 1.00 82.75 83 ASP A C 1
ATOM 629 O O . ASP A 1 83 ? 9.649 9.161 -6.084 1.00 82.75 83 ASP A O 1
ATOM 633 N N . TRP A 1 84 ? 10.792 11.085 -6.221 1.00 89.69 84 TRP A N 1
ATOM 634 C CA . TRP A 1 84 ? 11.123 11.126 -4.793 1.00 89.69 84 TRP A CA 1
ATOM 635 C C . TRP A 1 84 ? 9.881 11.137 -3.906 1.00 89.69 84 TRP A C 1
ATOM 637 O O . TRP A 1 84 ? 9.812 10.401 -2.920 1.00 89.69 84 TRP A O 1
ATOM 647 N N . GLY A 1 85 ? 8.907 11.989 -4.232 1.00 87.44 85 GLY A N 1
ATOM 648 C CA . GLY A 1 85 ? 7.684 12.135 -3.455 1.00 87.44 85 GLY A CA 1
ATOM 649 C C . GLY A 1 85 ? 6.896 10.832 -3.407 1.00 87.44 85 GLY A C 1
ATOM 650 O O . GLY A 1 85 ? 6.493 10.396 -2.330 1.00 87.44 85 GLY A O 1
ATOM 651 N N . ILE A 1 86 ? 6.732 10.182 -4.555 1.00 84.94 86 ILE A N 1
ATOM 652 C CA . ILE A 1 86 ? 6.024 8.911 -4.695 1.00 84.94 86 ILE A CA 1
ATOM 653 C C . ILE A 1 86 ? 6.709 7.814 -3.879 1.00 84.94 86 ILE A C 1
ATOM 655 O O . ILE A 1 86 ? 6.059 7.197 -3.037 1.00 84.94 86 ILE A O 1
ATOM 659 N N . ASN A 1 87 ? 8.014 7.617 -4.054 1.00 90.94 87 ASN A N 1
ATOM 660 C CA . ASN A 1 87 ? 8.775 6.591 -3.341 1.00 90.94 87 ASN A CA 1
ATOM 661 C C . ASN A 1 87 ? 8.728 6.774 -1.820 1.00 90.94 87 ASN A C 1
ATOM 663 O O . ASN A 1 87 ? 8.416 5.841 -1.072 1.00 90.94 87 ASN A O 1
ATOM 667 N N . VAL A 1 88 ? 8.934 8.009 -1.348 1.00 93.00 88 VAL A N 1
ATOM 668 C CA . VAL A 1 88 ? 8.812 8.346 0.077 1.00 93.00 88 VAL A CA 1
ATOM 669 C C . VAL A 1 88 ? 7.402 8.029 0.582 1.00 93.00 88 VAL A C 1
ATOM 671 O O . VAL A 1 88 ? 7.246 7.358 1.605 1.00 93.00 88 VAL A O 1
ATOM 674 N N . LEU A 1 89 ? 6.363 8.478 -0.129 1.00 86.50 89 LEU A N 1
ATOM 675 C CA . LEU A 1 89 ? 4.971 8.267 0.267 1.00 86.50 89 LEU A CA 1
ATOM 676 C C . LEU A 1 89 ? 4.582 6.785 0.274 1.00 86.50 89 LEU A C 1
ATOM 678 O O . LEU A 1 89 ? 3.882 6.358 1.192 1.00 86.50 89 LEU A O 1
ATOM 682 N N . MET A 1 90 ? 5.060 5.991 -0.687 1.00 89.06 90 MET A N 1
ATOM 683 C CA . MET A 1 90 ? 4.778 4.554 -0.772 1.00 89.06 90 MET A CA 1
ATOM 684 C C . MET A 1 90 ? 5.403 3.762 0.379 1.00 89.06 90 MET A C 1
ATOM 686 O O . MET A 1 90 ? 4.784 2.819 0.878 1.00 89.06 90 MET A O 1
ATOM 690 N N . TYR A 1 91 ? 6.591 4.149 0.850 1.00 94.62 91 TYR A N 1
ATOM 691 C CA . TYR A 1 91 ? 7.294 3.429 1.916 1.00 94.62 91 TYR A CA 1
ATOM 692 C C . TYR A 1 91 ? 6.943 3.893 3.341 1.00 94.62 91 TYR A C 1
ATOM 694 O O . TYR A 1 91 ? 7.164 3.142 4.297 1.00 94.62 91 TYR A O 1
ATOM 702 N N . ILE A 1 92 ? 6.321 5.068 3.520 1.00 92.69 92 ILE A N 1
ATOM 703 C CA . ILE A 1 92 ? 5.832 5.531 4.836 1.00 92.69 92 ILE A CA 1
ATOM 704 C C . ILE A 1 92 ? 4.882 4.511 5.497 1.00 92.69 92 ILE A C 1
ATOM 706 O O . ILE A 1 92 ? 5.136 4.124 6.646 1.00 92.69 92 ILE A O 1
ATOM 710 N N . PRO A 1 93 ? 3.807 4.031 4.836 1.00 87.94 93 PRO A N 1
ATOM 711 C CA . PRO A 1 93 ? 2.913 3.039 5.428 1.00 87.94 93 PRO A CA 1
ATOM 712 C C . PRO A 1 93 ? 3.645 1.757 5.824 1.00 87.94 93 PRO A C 1
ATOM 714 O O . PRO A 1 93 ? 3.408 1.233 6.914 1.00 87.94 93 PRO A O 1
ATOM 717 N N . PHE A 1 94 ? 4.583 1.290 4.997 1.00 93.31 94 PHE A N 1
ATOM 718 C CA . PHE A 1 94 ? 5.377 0.102 5.294 1.00 93.31 94 PHE A CA 1
ATOM 719 C C . PHE A 1 94 ? 6.208 0.278 6.572 1.00 93.31 94 PHE A C 1
ATOM 721 O O . PHE A 1 94 ? 6.100 -0.536 7.492 1.00 93.31 94 PHE A O 1
ATOM 728 N N . GLY A 1 95 ? 6.944 1.388 6.696 1.00 94.44 95 GLY A N 1
ATOM 729 C CA . GLY A 1 95 ? 7.726 1.703 7.895 1.00 94.44 95 GLY A CA 1
ATOM 730 C C . GLY A 1 95 ? 6.875 1.782 9.170 1.00 94.44 95 GLY A C 1
ATOM 731 O O . GLY A 1 95 ? 7.264 1.262 10.224 1.00 94.44 95 GLY A O 1
ATOM 732 N N . VAL A 1 96 ? 5.668 2.361 9.081 1.00 91.62 96 VAL A N 1
ATOM 733 C CA . VAL A 1 96 ? 4.689 2.368 10.186 1.00 91.62 96 VAL A CA 1
ATOM 734 C C . VAL A 1 96 ? 4.295 0.939 10.570 1.00 91.62 96 VAL A C 1
ATOM 736 O O . VAL A 1 96 ? 4.313 0.590 11.754 1.00 91.62 96 VAL A O 1
ATOM 739 N N . LEU A 1 97 ? 3.928 0.111 9.590 1.00 89.06 97 LEU A N 1
ATOM 740 C CA . LEU A 1 97 ? 3.432 -1.248 9.806 1.00 89.06 97 LEU A CA 1
ATOM 741 C C . LEU A 1 97 ? 4.501 -2.162 10.414 1.00 89.06 97 LEU A C 1
ATOM 743 O O . LEU A 1 97 ? 4.218 -2.843 11.405 1.00 89.06 97 LEU A O 1
ATOM 747 N N . VAL A 1 98 ? 5.734 -2.123 9.899 1.00 94.38 98 VAL A N 1
ATOM 748 C CA . VAL A 1 98 ? 6.860 -2.898 10.445 1.00 94.38 98 VAL A CA 1
ATOM 749 C C . VAL A 1 98 ? 7.139 -2.486 11.889 1.00 94.38 98 VAL A C 1
ATOM 751 O O . VAL A 1 98 ? 7.241 -3.341 12.772 1.00 94.38 98 VAL A O 1
ATOM 754 N N . ARG A 1 99 ? 7.158 -1.183 12.194 1.00 93.88 99 ARG A N 1
ATOM 755 C CA . ARG A 1 99 ? 7.326 -0.722 13.579 1.00 93.88 99 ARG A CA 1
ATOM 756 C C . ARG A 1 99 ? 6.214 -1.237 14.497 1.00 93.88 99 ARG A C 1
ATOM 758 O O . ARG A 1 99 ? 6.482 -1.686 15.614 1.00 93.88 99 ARG A O 1
ATOM 765 N N . LEU A 1 100 ? 4.957 -1.161 14.055 1.00 89.19 100 LEU A N 1
ATOM 766 C CA . LEU A 1 100 ? 3.813 -1.643 14.833 1.00 89.19 100 LEU A CA 1
ATOM 767 C C . LEU A 1 100 ? 3.868 -3.159 15.061 1.00 89.19 100 LEU A C 1
ATOM 769 O O . LEU A 1 100 ? 3.474 -3.617 16.135 1.00 89.19 100 LEU A O 1
ATOM 773 N N . ALA A 1 101 ? 4.378 -3.922 14.093 1.00 91.00 101 ALA A N 1
ATOM 774 C CA . ALA A 1 101 ? 4.642 -5.350 14.236 1.00 91.00 101 ALA A CA 1
ATOM 775 C C . ALA A 1 101 ? 5.708 -5.622 15.309 1.00 91.00 101 ALA A C 1
ATOM 777 O O . ALA A 1 101 ? 5.499 -6.448 16.199 1.00 91.00 101 ALA A O 1
ATOM 778 N N . MET A 1 102 ? 6.803 -4.862 15.278 1.00 93.56 102 MET A N 1
ATOM 779 C CA . MET A 1 102 ? 7.936 -5.009 16.195 1.00 93.56 102 MET A CA 1
ATOM 780 C C . MET A 1 102 ? 7.627 -4.603 17.634 1.00 93.56 102 MET A C 1
ATOM 782 O O . MET A 1 102 ? 8.295 -5.055 18.558 1.00 93.56 102 MET A O 1
ATOM 786 N N . ARG A 1 103 ? 6.576 -3.815 17.865 1.00 91.06 103 ARG A N 1
ATOM 787 C CA . ARG A 1 103 ? 6.174 -3.383 19.211 1.00 91.06 103 ARG A CA 1
ATOM 788 C C . ARG A 1 103 ? 5.829 -4.535 20.162 1.00 91.06 103 ARG A C 1
ATOM 790 O O . ARG A 1 103 ? 5.913 -4.363 21.373 1.00 91.06 103 ARG A O 1
ATOM 797 N N . ARG A 1 104 ? 5.397 -5.685 19.636 1.00 85.19 104 ARG A N 1
ATOM 798 C CA . ARG A 1 104 ? 5.128 -6.881 20.458 1.00 85.19 104 ARG A CA 1
ATOM 799 C C . ARG A 1 104 ? 6.386 -7.684 20.780 1.00 85.19 104 ARG A C 1
ATOM 801 O O . ARG A 1 104 ? 6.344 -8.485 21.702 1.00 85.19 104 ARG A O 1
ATOM 808 N N . VAL A 1 105 ? 7.454 -7.477 20.016 1.00 93.00 105 VAL A N 1
ATOM 809 C CA . VAL A 1 105 ? 8.726 -8.196 20.148 1.00 93.00 105 VAL A CA 1
ATOM 810 C C . VAL A 1 105 ? 9.692 -7.394 21.017 1.00 93.00 105 VAL A C 1
ATOM 812 O O . VAL A 1 105 ? 10.278 -7.930 21.949 1.00 93.00 105 VAL A O 1
ATOM 815 N N . PHE A 1 106 ? 9.807 -6.090 20.759 1.00 91.81 106 PHE A N 1
ATOM 816 C CA . PHE A 1 106 ? 10.731 -5.198 21.452 1.00 91.81 106 PHE A CA 1
ATOM 817 C C . PHE A 1 106 ? 9.975 -4.168 22.292 1.00 91.81 106 PHE A C 1
ATOM 819 O O . PHE A 1 106 ? 9.092 -3.469 21.789 1.00 91.81 106 PHE A O 1
ATOM 826 N N . GLY A 1 107 ? 10.357 -4.017 23.562 1.00 87.81 107 GLY A N 1
ATOM 827 C CA . GLY A 1 107 ? 9.791 -2.998 24.452 1.00 87.81 107 GLY A CA 1
ATOM 828 C C . GLY A 1 107 ? 10.327 -1.588 24.177 1.00 87.81 107 GLY A C 1
ATOM 829 O O . GLY A 1 107 ? 9.615 -0.600 24.361 1.00 87.81 107 GLY A O 1
ATOM 830 N N . GLN A 1 108 ? 11.569 -1.483 23.700 1.00 94.50 108 GLN A N 1
ATOM 831 C CA . GLN A 1 108 ? 12.263 -0.221 23.473 1.00 94.50 108 GLN A CA 1
ATOM 832 C C . GLN A 1 108 ? 11.900 0.381 22.112 1.00 94.50 108 GLN A C 1
ATOM 834 O O . GLN A 1 108 ? 11.999 -0.265 21.070 1.00 94.50 108 GLN A O 1
ATOM 839 N N . TRP A 1 109 ? 11.513 1.658 22.108 1.00 92.44 109 TRP A N 1
ATOM 840 C CA . TRP A 1 109 ? 11.046 2.344 20.901 1.00 92.44 109 TRP A CA 1
ATOM 841 C C . TRP A 1 109 ? 12.132 2.503 19.830 1.00 92.44 109 TRP A C 1
ATOM 843 O O . TRP A 1 109 ? 11.804 2.472 18.646 1.00 92.44 109 TRP A O 1
ATOM 853 N N . TRP A 1 110 ? 13.394 2.671 20.232 1.00 95.00 110 TRP A N 1
ATOM 854 C CA . TRP A 1 110 ? 14.512 2.857 19.309 1.00 95.00 110 TRP A CA 1
ATOM 855 C C . TRP A 1 110 ? 14.825 1.560 18.556 1.00 95.00 110 TRP A C 1
ATOM 857 O O . TRP A 1 110 ? 14.942 1.610 17.340 1.00 95.00 110 TRP A O 1
ATOM 867 N N . LEU A 1 111 ? 14.803 0.396 19.225 1.00 95.69 111 LEU A N 1
ATOM 868 C CA . LEU A 1 111 ? 14.957 -0.914 18.572 1.00 95.69 111 LEU A CA 1
ATOM 869 C C . LEU A 1 111 ? 13.882 -1.149 17.509 1.00 95.69 111 LEU A C 1
ATOM 871 O O . LEU A 1 111 ? 14.183 -1.608 16.413 1.00 95.69 111 LEU A O 1
ATOM 875 N N . GLN A 1 112 ? 12.630 -0.787 17.800 1.00 94.19 112 GLN A N 1
ATOM 876 C CA . GLN A 1 112 ? 11.540 -0.913 16.827 1.00 94.19 112 GLN A CA 1
ATOM 877 C C . GLN A 1 112 ? 11.783 -0.050 15.578 1.00 94.19 112 GLN A C 1
ATOM 879 O O . GLN A 1 112 ? 11.459 -0.482 14.474 1.00 94.19 112 GLN A O 1
ATOM 884 N N . ILE A 1 113 ? 12.327 1.164 15.747 1.00 94.06 113 ILE A N 1
ATOM 885 C CA . ILE A 1 113 ? 12.678 2.053 14.629 1.00 94.06 113 ILE A CA 1
ATOM 886 C C . ILE A 1 113 ? 13.873 1.492 13.865 1.00 94.06 113 ILE A C 1
ATOM 888 O O . ILE A 1 113 ? 13.806 1.427 12.644 1.00 94.06 113 ILE A O 1
ATOM 892 N N . SER A 1 114 ? 14.921 1.044 14.558 1.00 96.50 114 SER A N 1
ATOM 893 C CA . SER A 1 114 ? 16.101 0.443 13.935 1.00 96.50 114 SER A CA 1
ATOM 894 C C . SER A 1 114 ? 15.723 -0.766 13.084 1.00 96.50 114 SER A C 1
ATOM 896 O O . SER A 1 114 ? 16.118 -0.838 11.928 1.00 96.50 114 SER A O 1
ATOM 898 N N . VAL A 1 115 ? 14.895 -1.678 13.603 1.00 96.44 115 VAL A N 1
ATOM 899 C CA . VAL A 1 115 ? 14.434 -2.844 12.835 1.00 96.44 115 VAL A CA 1
ATOM 900 C C . VAL A 1 115 ? 13.582 -2.420 11.641 1.00 96.44 115 VAL A C 1
ATOM 902 O O . VAL A 1 115 ? 13.811 -2.906 10.540 1.00 96.44 115 VAL A O 1
ATOM 905 N N . ALA A 1 116 ? 12.639 -1.488 11.816 1.00 95.06 116 ALA A N 1
ATOM 906 C CA . ALA A 1 116 ? 11.834 -0.989 10.700 1.00 95.06 116 ALA A CA 1
ATOM 907 C C . ALA A 1 116 ? 12.689 -0.322 9.611 1.00 95.06 116 ALA A C 1
ATOM 909 O O . ALA A 1 116 ? 12.451 -0.546 8.425 1.00 95.06 116 ALA A O 1
ATOM 910 N N . MET A 1 117 ? 13.711 0.435 10.011 1.00 96.75 117 MET A N 1
ATOM 911 C CA . MET A 1 117 ? 14.697 1.033 9.118 1.00 96.75 117 MET A CA 1
ATOM 912 C C . MET A 1 117 ? 15.467 -0.044 8.348 1.00 96.75 117 MET A C 1
ATOM 914 O O . MET A 1 117 ? 15.441 -0.023 7.124 1.00 96.75 117 MET A O 1
ATOM 918 N N . PHE A 1 118 ? 16.084 -1.018 9.026 1.00 97.75 118 PHE A N 1
ATOM 919 C CA . PHE A 1 118 ? 16.854 -2.078 8.361 1.00 97.75 118 PHE A CA 1
ATOM 920 C C . PHE A 1 118 ? 15.998 -2.939 7.429 1.00 97.75 118 PHE A C 1
ATOM 922 O O . PHE A 1 118 ? 16.427 -3.237 6.320 1.00 97.75 118 PHE A O 1
ATOM 929 N N . VAL A 1 119 ? 14.777 -3.293 7.840 1.00 97.12 119 VAL A N 1
ATOM 930 C CA . VAL A 1 119 ? 13.839 -4.042 6.989 1.00 97.12 119 VAL A CA 1
ATOM 931 C C . VAL A 1 119 ? 13.473 -3.236 5.746 1.00 97.12 119 VAL A C 1
ATOM 933 O O . VAL A 1 119 ? 13.440 -3.790 4.654 1.00 97.12 119 VAL A O 1
ATOM 936 N N . THR A 1 120 ? 13.229 -1.932 5.886 1.00 96.44 120 THR A N 1
ATOM 937 C CA . THR A 1 120 ? 12.863 -1.082 4.746 1.00 96.44 120 THR A CA 1
ATOM 938 C C . THR A 1 120 ? 14.037 -0.859 3.792 1.00 96.44 120 THR A C 1
ATOM 940 O O . THR A 1 120 ? 13.873 -1.027 2.586 1.00 96.44 120 THR A O 1
ATOM 943 N N . ILE A 1 121 ? 15.222 -0.540 4.322 1.00 97.31 121 ILE A N 1
ATOM 944 C CA . ILE A 1 121 ? 16.453 -0.368 3.535 1.00 97.31 121 ILE A CA 1
ATOM 945 C C . ILE A 1 121 ? 16.796 -1.668 2.804 1.00 97.31 121 ILE A C 1
ATOM 947 O O . ILE A 1 121 ? 17.092 -1.635 1.613 1.00 97.31 121 ILE A O 1
ATOM 951 N N . GLY A 1 122 ? 16.732 -2.803 3.507 1.00 96.75 122 GLY A N 1
ATOM 952 C CA . GLY A 1 122 ? 17.019 -4.120 2.944 1.00 96.75 122 GLY A CA 1
ATOM 953 C C . GLY A 1 122 ? 16.018 -4.517 1.863 1.00 96.75 122 GLY A C 1
ATOM 954 O O . GLY A 1 122 ? 16.426 -4.950 0.794 1.00 96.75 122 GLY A O 1
ATOM 955 N N . LEU A 1 123 ? 14.718 -4.304 2.095 1.00 96.19 123 LEU A N 1
ATOM 956 C CA . LEU A 1 123 ? 13.688 -4.556 1.086 1.00 96.19 123 LEU A CA 1
ATOM 957 C C . LEU A 1 123 ? 13.909 -3.706 -0.169 1.00 96.19 123 LEU A C 1
ATOM 959 O O . LEU A 1 123 ? 13.886 -4.239 -1.272 1.00 96.19 123 LEU A O 1
ATOM 963 N N . SER A 1 124 ? 14.126 -2.400 0.010 1.00 96.12 124 SER A N 1
ATOM 964 C CA . SER A 1 124 ? 14.387 -1.470 -1.091 1.00 96.12 124 SER A CA 1
ATOM 965 C C . SER A 1 124 ? 15.631 -1.884 -1.879 1.00 96.12 124 SER A C 1
ATOM 967 O O . SER A 1 124 ? 15.576 -1.991 -3.097 1.00 96.12 124 SER A O 1
ATOM 969 N N . TYR A 1 125 ? 16.721 -2.225 -1.185 1.00 95.75 125 TYR A N 1
ATOM 970 C CA . TYR A 1 125 ? 17.944 -2.721 -1.816 1.00 95.75 125 TYR A CA 1
ATOM 971 C C . TYR A 1 125 ? 17.687 -3.979 -2.650 1.00 95.75 125 TYR A C 1
ATOM 973 O O . TYR A 1 125 ? 18.022 -4.007 -3.828 1.00 95.75 125 TYR A O 1
ATOM 981 N N . CYS A 1 126 ? 17.034 -4.996 -2.074 1.00 94.56 126 CYS A N 1
ATOM 982 C CA . CYS A 1 126 ? 16.725 -6.232 -2.790 1.00 94.56 126 CYS A CA 1
ATOM 983 C C . CYS A 1 126 ? 15.883 -5.973 -4.045 1.00 94.56 126 CYS A C 1
ATOM 985 O O . CYS A 1 126 ? 16.122 -6.591 -5.076 1.00 94.56 126 CYS A O 1
ATOM 987 N N . VAL A 1 127 ? 14.908 -5.065 -3.969 1.00 94.00 127 VAL A N 1
ATOM 988 C CA . VAL A 1 127 ? 14.066 -4.695 -5.111 1.00 94.00 127 VAL A CA 1
ATOM 989 C C . VAL A 1 127 ? 14.887 -4.013 -6.208 1.00 94.00 127 VAL A C 1
ATOM 991 O O . VAL A 1 127 ? 14.833 -4.460 -7.350 1.00 94.00 127 VAL A O 1
ATOM 994 N N . GLU A 1 128 ? 15.686 -3.000 -5.872 1.00 93.62 128 GLU A N 1
ATOM 995 C CA . GLU A 1 128 ? 16.541 -2.285 -6.833 1.00 93.62 128 GLU A CA 1
ATOM 996 C C . GLU A 1 128 ? 17.584 -3.210 -7.473 1.00 93.62 128 GLU A C 1
ATOM 998 O O . GLU A 1 128 ? 17.808 -3.173 -8.684 1.00 93.62 128 GLU A O 1
ATOM 1003 N N . SER A 1 129 ? 18.184 -4.101 -6.683 1.00 91.88 129 SER A N 1
ATOM 1004 C CA . SER A 1 129 ? 19.098 -5.121 -7.190 1.00 91.88 129 SER A CA 1
ATOM 1005 C C . SER A 1 129 ? 18.376 -6.091 -8.128 1.00 91.88 129 SER A C 1
ATOM 1007 O O . SER A 1 129 ? 18.872 -6.352 -9.219 1.00 91.88 129 SER A O 1
ATOM 1009 N N . LEU A 1 130 ? 17.182 -6.587 -7.780 1.00 90.75 130 LEU A N 1
ATOM 1010 C CA . LEU A 1 130 ? 16.411 -7.477 -8.660 1.00 90.75 130 LEU A CA 1
ATOM 1011 C C . LEU A 1 130 ? 15.989 -6.792 -9.964 1.00 90.75 130 LEU A C 1
ATOM 1013 O O . LEU A 1 130 ? 15.953 -7.448 -11.001 1.00 90.75 130 LEU A O 1
ATOM 1017 N N . GLN A 1 131 ? 15.723 -5.484 -9.953 1.00 90.62 131 GLN A N 1
ATOM 1018 C CA . GLN A 1 131 ? 15.407 -4.743 -11.175 1.00 90.62 131 GLN A CA 1
ATOM 1019 C C . GLN A 1 131 ? 16.563 -4.732 -12.184 1.00 90.62 131 GLN A C 1
ATOM 1021 O O . GLN A 1 131 ? 16.297 -4.629 -13.376 1.00 90.62 131 GLN A O 1
ATOM 1026 N N . THR A 1 132 ? 17.824 -4.893 -11.761 1.00 89.44 132 THR A N 1
ATOM 1027 C CA . THR A 1 132 ? 18.960 -5.013 -12.704 1.00 89.44 132 THR A CA 1
ATOM 1028 C C . THR A 1 132 ? 18.909 -6.284 -13.556 1.00 89.44 132 THR A C 1
ATOM 1030 O O . THR A 1 132 ? 19.562 -6.354 -14.594 1.00 89.44 132 THR A O 1
ATOM 1033 N N . LEU A 1 133 ? 18.119 -7.284 -13.148 1.00 88.25 133 LEU A N 1
ATOM 1034 C CA . LEU A 1 133 ? 17.880 -8.495 -13.937 1.00 88.25 133 LEU A CA 1
ATOM 1035 C C . LEU A 1 133 ? 16.942 -8.240 -15.124 1.00 88.25 133 LEU A C 1
ATOM 1037 O O . LEU A 1 133 ? 16.893 -9.050 -16.049 1.00 88.25 133 LEU A O 1
ATOM 1041 N N . SER A 1 134 ? 16.210 -7.125 -15.112 1.00 87.75 134 SER A N 1
ATOM 1042 C CA . SER A 1 134 ? 15.446 -6.657 -16.264 1.00 87.75 134 SER A CA 1
ATOM 1043 C C . SER A 1 134 ? 16.396 -5.944 -17.221 1.00 87.75 134 SER A C 1
ATOM 1045 O O . SER A 1 134 ? 17.000 -4.938 -16.855 1.00 87.75 134 SER A O 1
ATOM 1047 N N . GLY A 1 135 ? 16.494 -6.412 -18.468 1.00 82.00 135 GLY A N 1
ATOM 1048 C CA . GLY A 1 135 ? 17.479 -5.922 -19.446 1.00 82.00 135 GLY A CA 1
ATOM 1049 C C . GLY A 1 135 ? 17.420 -4.415 -19.749 1.00 82.00 135 GLY A C 1
ATOM 1050 O O . GLY A 1 135 ? 18.383 -3.854 -20.263 1.00 82.00 135 GLY A O 1
ATOM 1051 N N . TRP A 1 136 ? 16.317 -3.742 -19.411 1.00 83.56 136 TRP A N 1
ATOM 1052 C CA . TRP A 1 136 ? 16.121 -2.300 -19.600 1.00 83.56 136 TRP A CA 1
ATOM 1053 C C . TRP A 1 136 ? 16.059 -1.487 -18.296 1.00 83.56 136 TRP A C 1
ATOM 1055 O O . TRP A 1 136 ? 15.894 -0.264 -18.344 1.00 83.56 136 TRP A O 1
ATOM 1065 N N . ARG A 1 137 ? 16.168 -2.123 -17.122 1.00 84.94 137 ARG A N 1
ATOM 1066 C CA . ARG A 1 137 ? 16.171 -1.427 -15.825 1.00 84.94 137 ARG A CA 1
ATOM 1067 C C . ARG A 1 137 ? 17.550 -1.511 -15.185 1.00 84.94 137 ARG A C 1
ATOM 1069 O O . ARG A 1 137 ? 18.294 -2.463 -15.363 1.00 84.94 137 ARG A O 1
ATOM 1076 N N . VAL A 1 138 ? 17.897 -0.470 -14.440 1.00 86.38 138 VAL A N 1
ATOM 1077 C CA . VAL A 1 138 ? 19.110 -0.426 -13.621 1.00 86.38 138 VAL A CA 1
ATOM 1078 C C . VAL A 1 138 ? 18.669 0.052 -12.255 1.00 86.38 138 VAL A C 1
ATOM 1080 O O . VAL A 1 138 ? 17.959 1.056 -12.185 1.00 86.38 138 VAL A O 1
ATOM 1083 N N . GLY A 1 139 ? 19.102 -0.651 -11.210 1.00 89.00 139 GLY A N 1
ATOM 1084 C CA . GLY A 1 139 ? 18.849 -0.259 -9.831 1.00 89.00 139 GLY A CA 1
ATOM 1085 C C . GLY A 1 139 ? 19.317 1.172 -9.584 1.00 89.00 139 GLY A C 1
ATOM 1086 O O . GLY A 1 139 ? 20.437 1.559 -9.937 1.00 89.00 139 GLY A O 1
ATOM 1087 N N . SER A 1 140 ? 18.435 1.965 -9.003 1.00 91.62 140 SER A N 1
ATOM 1088 C CA . SER A 1 140 ? 18.554 3.404 -8.862 1.00 91.62 140 SER A CA 1
ATOM 1089 C C . SER A 1 140 ? 18.891 3.758 -7.422 1.00 91.62 140 SER A C 1
ATOM 1091 O O . SER A 1 140 ? 18.156 3.457 -6.480 1.00 91.62 140 SER A O 1
ATOM 1093 N N . LEU A 1 141 ? 20.016 4.451 -7.231 1.00 92.94 141 LEU A N 1
ATOM 1094 C CA . LEU A 1 141 ? 20.408 4.921 -5.904 1.00 92.94 141 LEU A CA 1
ATOM 1095 C C . LEU A 1 141 ? 19.394 5.928 -5.341 1.00 92.94 141 LEU A C 1
ATOM 1097 O O . LEU A 1 141 ? 19.175 5.968 -4.133 1.00 92.94 141 LEU A O 1
ATOM 1101 N N . ASN A 1 142 ? 18.734 6.703 -6.207 1.00 92.44 142 ASN A N 1
ATOM 1102 C CA . ASN A 1 142 ? 17.687 7.638 -5.795 1.00 92.44 142 ASN A CA 1
ATOM 1103 C C . ASN A 1 142 ? 16.454 6.907 -5.271 1.00 92.44 142 ASN A C 1
ATOM 1105 O O . ASN A 1 142 ? 15.898 7.314 -4.250 1.00 92.44 142 ASN A O 1
ATOM 1109 N N . ASP A 1 143 ? 16.043 5.829 -5.938 1.00 92.56 143 ASP A N 1
ATOM 1110 C CA . ASP A 1 143 ? 14.892 5.031 -5.516 1.00 92.56 143 ASP A CA 1
ATOM 1111 C C . ASP A 1 143 ? 15.214 4.322 -4.202 1.00 92.56 143 ASP A C 1
ATOM 1113 O O . ASP A 1 143 ? 14.463 4.436 -3.231 1.00 92.56 143 ASP A O 1
ATOM 1117 N N . TRP A 1 144 ? 16.418 3.751 -4.087 1.00 95.81 144 TRP A N 1
ATOM 1118 C CA . TRP A 1 144 ? 16.887 3.178 -2.830 1.00 95.81 144 TRP A CA 1
ATOM 1119 C C . TRP A 1 144 ? 16.843 4.178 -1.664 1.00 95.81 144 TRP A C 1
ATOM 1121 O O . TRP A 1 144 ? 16.287 3.865 -0.604 1.00 95.81 144 TRP A O 1
ATOM 1131 N N . LEU A 1 145 ? 17.389 5.386 -1.855 1.00 95.69 145 LEU A N 1
ATOM 1132 C CA . LEU A 1 145 ? 17.435 6.436 -0.833 1.00 95.69 145 LEU A CA 1
ATOM 1133 C C . LEU A 1 145 ? 16.044 6.976 -0.480 1.00 95.69 145 LEU A C 1
ATOM 1135 O O . LEU A 1 145 ? 15.733 7.123 0.703 1.00 95.69 145 LEU A O 1
ATOM 1139 N N . SER A 1 146 ? 15.200 7.254 -1.473 1.00 95.38 146 SER A N 1
ATOM 1140 C CA . SER A 1 146 ? 13.856 7.809 -1.264 1.00 95.38 146 SER A CA 1
ATOM 1141 C C . SER A 1 146 ? 12.915 6.803 -0.589 1.00 95.38 146 SER A C 1
ATOM 1143 O O . SER A 1 146 ? 12.247 7.150 0.388 1.00 95.38 146 SER A O 1
ATOM 1145 N N . ASN A 1 147 ? 12.947 5.531 -0.994 1.00 96.44 147 ASN A N 1
ATOM 1146 C CA . ASN A 1 147 ? 12.240 4.437 -0.322 1.00 96.44 147 ASN A CA 1
ATOM 1147 C C . ASN A 1 147 ? 12.709 4.272 1.133 1.00 96.44 147 ASN A C 1
ATOM 1149 O O . ASN A 1 147 ? 11.901 4.172 2.062 1.00 96.44 147 ASN A O 1
ATOM 1153 N N . SER A 1 148 ? 14.029 4.298 1.352 1.00 97.44 148 SER A N 1
ATOM 1154 C CA . SER A 1 148 ? 14.630 4.213 2.689 1.00 97.44 148 SER A CA 1
ATOM 1155 C C . SER A 1 148 ? 14.186 5.374 3.580 1.00 97.44 148 SER A C 1
ATOM 1157 O O . SER A 1 148 ? 13.778 5.158 4.725 1.00 97.44 148 SER A O 1
ATOM 1159 N N . LEU A 1 149 ? 14.195 6.598 3.045 1.00 97.25 149 LEU A N 1
ATOM 1160 C CA . LEU A 1 149 ? 13.708 7.792 3.730 1.00 97.25 149 LEU A CA 1
ATOM 1161 C C . LEU A 1 149 ? 12.222 7.660 4.088 1.00 97.25 149 LEU A C 1
ATOM 1163 O O . LEU A 1 149 ? 11.856 7.909 5.237 1.00 97.25 149 LEU A O 1
ATOM 1167 N N . GLY A 1 150 ? 11.381 7.210 3.151 1.00 96.25 150 GLY A N 1
ATOM 1168 C CA . GLY A 1 150 ? 9.965 6.931 3.396 1.00 96.25 150 GLY A CA 1
ATOM 1169 C C . GLY A 1 150 ? 9.755 5.944 4.541 1.00 96.25 150 GLY A C 1
ATOM 1170 O O . GLY A 1 150 ? 9.005 6.222 5.479 1.00 96.25 150 GLY A O 1
ATOM 1171 N N . GLY A 1 151 ? 10.496 4.836 4.535 1.00 96.44 151 GLY A N 1
ATOM 1172 C CA . GLY A 1 151 ? 10.481 3.843 5.607 1.00 96.44 151 GLY A CA 1
ATOM 1173 C C . GLY A 1 151 ? 10.868 4.401 6.970 1.00 96.44 151 GLY A C 1
ATOM 1174 O O . GLY A 1 151 ? 10.185 4.145 7.964 1.00 96.44 151 GLY A O 1
ATOM 1175 N N . ILE A 1 152 ? 11.938 5.197 7.026 1.00 96.38 152 ILE A N 1
ATOM 1176 C CA . ILE A 1 152 ? 12.413 5.837 8.259 1.00 96.38 152 ILE A CA 1
ATOM 1177 C C . ILE A 1 152 ? 11.374 6.832 8.782 1.00 96.38 152 ILE A C 1
ATOM 1179 O O . ILE A 1 152 ? 11.007 6.766 9.958 1.00 96.38 152 ILE A O 1
ATOM 1183 N N . VAL A 1 153 ? 10.851 7.714 7.925 1.00 95.88 153 VAL A N 1
ATOM 1184 C CA . VAL A 1 153 ? 9.799 8.678 8.289 1.00 95.88 153 VAL A CA 1
ATOM 1185 C C . VAL A 1 153 ? 8.568 7.939 8.810 1.00 95.88 153 VAL A C 1
ATOM 1187 O O . VAL A 1 153 ? 8.073 8.247 9.896 1.00 95.88 153 VAL A O 1
ATOM 1190 N N . GLY A 1 154 ? 8.119 6.903 8.101 1.00 94.38 154 GLY A N 1
ATOM 1191 C CA . GLY A 1 154 ? 7.019 6.045 8.526 1.00 94.38 154 GLY A CA 1
ATOM 1192 C C . GLY A 1 154 ? 7.265 5.399 9.886 1.00 94.38 154 GLY A C 1
ATOM 1193 O O . GLY A 1 154 ? 6.431 5.494 10.796 1.00 94.38 154 GLY A O 1
ATOM 1194 N N . ALA A 1 155 ? 8.446 4.813 10.079 1.00 94.44 155 ALA A N 1
ATOM 1195 C CA . ALA A 1 155 ? 8.849 4.253 11.356 1.00 94.44 155 ALA A CA 1
ATOM 1196 C C . ALA A 1 155 ? 8.778 5.320 12.454 1.00 94.44 155 ALA A C 1
ATOM 1198 O O . ALA A 1 155 ? 8.115 5.091 13.462 1.00 94.44 155 ALA A O 1
ATOM 1199 N N . MET A 1 156 ? 9.347 6.514 12.275 1.00 93.50 156 MET A N 1
ATOM 1200 C CA . MET A 1 156 ? 9.279 7.601 13.263 1.00 93.50 156 MET A CA 1
ATOM 1201 C C . MET A 1 156 ? 7.832 8.017 13.579 1.00 93.50 156 MET A C 1
ATOM 1203 O O . MET A 1 156 ? 7.461 8.118 14.757 1.00 93.50 156 MET A O 1
ATOM 1207 N N . CYS A 1 157 ? 6.988 8.162 12.555 1.00 89.88 157 CYS A N 1
ATOM 1208 C CA . CYS A 1 157 ? 5.574 8.513 12.680 1.00 89.88 157 CYS A CA 1
ATOM 1209 C C . CYS A 1 157 ? 4.753 7.462 13.441 1.00 89.88 157 CYS A C 1
ATOM 1211 O O . CYS A 1 157 ? 3.821 7.830 14.161 1.00 89.88 157 CYS A O 1
ATOM 1213 N N . GLY A 1 158 ? 5.109 6.175 13.368 1.00 83.88 158 GLY A N 1
ATOM 1214 C CA . GLY A 1 158 ? 4.353 5.085 13.999 1.00 83.88 158 GLY A CA 1
ATOM 1215 C C . GLY A 1 158 ? 4.101 5.256 15.510 1.00 83.88 158 GLY A C 1
ATOM 1216 O O . GLY A 1 158 ? 3.023 4.906 15.998 1.00 83.88 158 GLY A O 1
ATOM 1217 N N . ALA A 1 159 ? 5.030 5.863 16.265 1.00 73.12 159 ALA A N 1
ATOM 1218 C CA . ALA A 1 159 ? 4.811 6.178 17.687 1.00 73.12 159 ALA A CA 1
ATOM 1219 C C . ALA A 1 159 ? 3.714 7.220 17.884 1.00 73.12 159 ALA A C 1
ATOM 1221 O O . ALA A 1 159 ? 2.824 7.038 18.721 1.00 73.12 159 ALA A O 1
ATOM 1222 N N . ARG A 1 160 ? 3.789 8.313 17.118 1.00 76.88 160 ARG A N 1
ATOM 1223 C CA . ARG A 1 160 ? 2.851 9.430 17.231 1.00 76.88 160 ARG A CA 1
ATOM 1224 C C . ARG A 1 160 ? 1.482 9.049 16.703 1.00 76.88 160 ARG A C 1
ATOM 1226 O O . ARG A 1 160 ? 0.491 9.387 17.337 1.00 76.88 160 ARG A O 1
ATOM 1233 N N . LEU A 1 161 ? 1.410 8.265 15.629 1.00 73.12 161 LEU A N 1
ATOM 1234 C CA . LEU A 1 161 ? 0.151 7.728 15.119 1.00 73.12 161 LEU A CA 1
ATOM 1235 C C . LEU A 1 161 ? -0.566 6.883 16.167 1.00 73.12 161 LEU A C 1
ATOM 1237 O O . LEU A 1 161 ? -1.781 6.979 16.281 1.00 73.12 161 LEU A O 1
ATOM 1241 N N . ASN A 1 162 ? 0.152 6.127 17.003 1.00 66.38 162 ASN A N 1
ATOM 1242 C CA . ASN A 1 162 ? -0.497 5.376 18.073 1.00 66.38 162 ASN A CA 1
ATOM 1243 C C . ASN A 1 162 ? -1.047 6.268 19.211 1.00 66.38 162 ASN A C 1
ATOM 1245 O O . ASN A 1 162 ? -2.057 5.916 19.823 1.00 66.38 162 ASN A O 1
ATOM 1249 N N . GLN A 1 163 ? -0.419 7.414 19.481 1.00 66.62 163 GLN A N 1
ATOM 1250 C CA . GLN A 1 163 ? -0.931 8.415 20.428 1.00 66.62 163 GLN A CA 1
ATOM 1251 C C . GLN A 1 163 ? -2.118 9.189 19.833 1.00 66.62 163 GLN A C 1
ATOM 1253 O O . GLN A 1 163 ? -3.181 9.279 20.452 1.00 66.62 163 GLN A O 1
ATOM 1258 N N . LEU A 1 164 ? -1.982 9.665 18.592 1.00 65.44 164 LEU A N 1
ATOM 1259 C CA . LEU A 1 164 ? -3.042 10.329 17.834 1.00 65.44 164 LEU A CA 1
ATOM 1260 C C . LEU A 1 164 ? -4.259 9.425 17.688 1.00 65.44 164 LEU A C 1
ATOM 1262 O O . LEU A 1 164 ? -5.366 9.872 17.930 1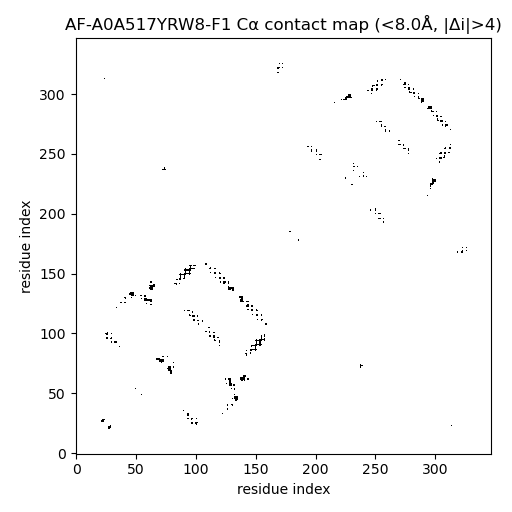.00 65.44 164 LEU A O 1
ATOM 1266 N N . ARG A 1 165 ? -4.062 8.138 17.411 1.00 66.69 165 ARG A N 1
ATOM 1267 C CA . ARG A 1 165 ? -5.092 7.092 17.414 1.00 66.69 165 ARG A CA 1
ATOM 1268 C C . ARG A 1 165 ? -5.895 7.070 18.703 1.00 66.69 165 ARG A C 1
ATOM 1270 O O . ARG A 1 165 ? -7.114 7.016 18.628 1.00 66.69 165 ARG A O 1
ATOM 1277 N N . SER A 1 166 ? -5.261 7.097 19.878 1.00 58.06 166 SER A N 1
ATOM 1278 C CA . SER A 1 166 ? -6.024 7.111 21.135 1.00 58.06 166 SER A CA 1
ATOM 1279 C C . SER A 1 166 ? -6.867 8.377 21.291 1.00 58.06 166 SER A C 1
ATOM 1281 O O . SER A 1 166 ? -7.993 8.292 21.772 1.00 58.06 166 SER A O 1
ATOM 1283 N N . VAL A 1 167 ? -6.369 9.521 20.814 1.00 62.81 167 VAL A N 1
ATOM 1284 C CA . VAL A 1 167 ? -7.079 10.806 20.871 1.00 62.81 167 VAL A CA 1
ATOM 1285 C C . VAL A 1 167 ? -8.198 10.886 19.827 1.00 62.81 167 VAL A C 1
ATOM 1287 O O . VAL A 1 167 ? -9.316 11.267 20.157 1.00 62.81 167 VAL A O 1
ATOM 1290 N N . LEU A 1 168 ? -7.937 10.495 18.578 1.00 63.03 168 LEU A N 1
ATOM 1291 C CA . LEU A 1 168 ? -8.917 10.462 17.492 1.00 63.03 168 LEU A CA 1
ATOM 1292 C C . LEU A 1 168 ? -9.998 9.427 17.762 1.00 63.03 168 LEU A C 1
ATOM 1294 O O . LEU A 1 168 ? -11.164 9.747 17.595 1.00 63.03 168 LEU A O 1
ATOM 1298 N N . ALA A 1 169 ? -9.645 8.229 18.232 1.00 56.09 169 ALA A N 1
ATOM 1299 C CA . ALA A 1 169 ? -10.633 7.229 18.624 1.00 56.09 169 ALA A CA 1
ATOM 1300 C C . ALA A 1 169 ? -11.524 7.741 19.761 1.00 56.09 169 ALA A C 1
ATOM 1302 O O . ALA A 1 169 ? -12.719 7.473 19.753 1.00 56.09 169 ALA A O 1
ATOM 1303 N N . PHE A 1 170 ? -10.972 8.511 20.702 1.00 52.78 170 PHE A N 1
ATOM 1304 C CA . PHE A 1 170 ? -11.745 9.146 21.767 1.00 52.78 170 PHE A CA 1
ATOM 1305 C C . PHE A 1 170 ? -12.652 10.275 21.248 1.00 52.78 170 PHE A C 1
ATOM 1307 O O . PHE A 1 170 ? -13.825 10.336 21.606 1.00 52.78 170 PHE A O 1
ATOM 1314 N N . LYS A 1 171 ? -12.163 11.135 20.344 1.00 66.62 171 LYS A N 1
ATOM 1315 C CA . LYS A 1 171 ? -12.976 12.191 19.712 1.00 66.62 171 LYS A CA 1
ATOM 1316 C C . LYS A 1 171 ? -14.076 11.618 18.818 1.00 66.62 171 LYS A C 1
ATOM 1318 O O . LYS A 1 171 ? -15.222 12.041 18.925 1.00 66.62 171 LYS A O 1
ATOM 1323 N N . LEU A 1 172 ? -13.746 10.630 17.987 1.00 57.75 172 LEU A N 1
ATOM 1324 C CA . LEU A 1 172 ? -14.701 9.870 17.182 1.00 57.75 172 LEU A CA 1
ATOM 1325 C C . LEU A 1 172 ? -15.690 9.131 18.073 1.00 57.75 172 LEU A C 1
ATOM 1327 O O . LEU A 1 172 ? -16.859 9.092 17.735 1.00 57.75 172 LEU A O 1
ATOM 1331 N N . TYR A 1 173 ? -15.268 8.603 19.223 1.00 55.09 173 TYR A N 1
ATOM 1332 C CA . TYR A 1 173 ? -16.178 8.018 20.202 1.00 55.09 173 TYR A CA 1
ATOM 1333 C C . TYR A 1 173 ? -17.169 9.044 20.752 1.00 55.09 173 TYR A C 1
ATOM 1335 O O . TYR A 1 173 ? -18.360 8.766 20.751 1.00 55.09 173 TYR A O 1
ATOM 1343 N N . ILE A 1 174 ? -16.716 10.231 21.169 1.00 62.00 174 ILE A N 1
ATOM 1344 C CA . ILE A 1 174 ? -17.606 11.307 21.636 1.00 62.00 174 ILE A CA 1
ATOM 1345 C C . ILE A 1 174 ? -18.564 11.730 20.521 1.00 62.00 174 ILE A C 1
ATOM 1347 O O . ILE A 1 174 ? -19.762 11.868 20.753 1.00 62.00 174 ILE A O 1
ATOM 1351 N N . TRP A 1 175 ? -18.052 11.910 19.304 1.00 60.47 175 TRP A N 1
ATOM 1352 C CA . TRP A 1 175 ? -18.860 12.267 18.143 1.00 60.47 175 TRP A CA 1
ATOM 1353 C C . TRP A 1 175 ? -19.885 11.176 17.812 1.00 60.47 175 TRP A C 1
ATOM 1355 O O . TRP A 1 175 ? -21.060 11.459 17.613 1.00 60.47 175 TRP A O 1
ATOM 1365 N N . TRP A 1 176 ? -19.477 9.910 17.854 1.00 51.41 176 TRP A N 1
ATOM 1366 C CA . TRP A 1 176 ? -20.337 8.762 17.590 1.00 51.41 176 TRP A CA 1
ATOM 1367 C C . TRP A 1 176 ? -21.349 8.502 18.713 1.00 51.41 176 TRP A C 1
ATOM 1369 O O . TRP A 1 176 ? -22.472 8.095 18.435 1.00 51.41 176 TRP A O 1
ATOM 1379 N N . ALA A 1 177 ? -20.989 8.774 19.970 1.00 55.75 177 ALA A N 1
ATOM 1380 C CA . ALA A 1 177 ? -21.894 8.755 21.116 1.00 55.75 177 ALA A CA 1
ATOM 1381 C C . ALA A 1 177 ? -22.949 9.864 21.001 1.00 55.75 177 ALA A C 1
ATOM 1383 O O . ALA A 1 177 ? -24.125 9.598 21.233 1.00 55.75 177 ALA A O 1
ATOM 1384 N N . ARG A 1 178 ? -22.561 11.062 20.535 1.00 58.53 178 ARG A N 1
ATOM 1385 C CA . ARG A 1 178 ? -23.498 12.141 20.178 1.00 58.53 178 ARG A CA 1
ATOM 1386 C C . ARG A 1 178 ? -24.425 11.730 19.027 1.00 58.53 178 ARG A C 1
ATOM 1388 O O . ARG A 1 178 ? -25.623 11.940 19.115 1.00 58.53 178 ARG A O 1
ATOM 1395 N N . LEU A 1 179 ? -23.907 11.042 18.007 1.00 51.81 179 LEU A N 1
ATOM 1396 C CA . LEU A 1 179 ? -24.701 10.493 16.892 1.00 51.81 179 LEU A CA 1
ATOM 1397 C C . LEU A 1 179 ? -25.544 9.256 17.239 1.00 51.81 179 LEU A C 1
ATOM 1399 O O . LEU A 1 179 ? -26.316 8.770 16.407 1.00 51.81 179 LEU A O 1
ATOM 1403 N N . ARG A 1 180 ? -25.352 8.665 18.421 1.00 51.09 180 ARG A N 1
ATOM 1404 C CA . ARG A 1 180 ? -26.154 7.535 18.905 1.00 51.09 180 ARG A CA 1
ATOM 1405 C C . ARG A 1 180 ? -27.420 7.983 19.631 1.00 51.09 180 ARG A C 1
ATOM 1407 O O . ARG A 1 180 ? -28.282 7.136 19.828 1.00 51.09 180 ARG A O 1
ATOM 1414 N N . LEU A 1 181 ? -27.517 9.256 20.018 1.00 49.91 181 LEU A N 1
ATOM 1415 C CA . LEU A 1 181 ? -28.616 9.764 20.840 1.00 49.91 181 LEU A CA 1
ATOM 1416 C C . LEU A 1 181 ? -29.888 10.104 20.045 1.00 49.91 181 LEU A C 1
ATOM 1418 O O . LEU A 1 181 ? -30.957 10.014 20.627 1.00 49.91 181 LEU A O 1
ATOM 1422 N N . ASP A 1 182 ? -29.814 10.340 18.729 1.00 49.84 182 ASP A N 1
ATOM 1423 C CA . ASP A 1 182 ? -31.003 10.614 17.904 1.00 49.84 182 ASP A CA 1
ATOM 1424 C C . ASP A 1 182 ? -31.210 9.558 16.808 1.00 49.84 182 ASP A C 1
ATOM 1426 O O . ASP A 1 182 ? -30.673 9.636 15.699 1.00 49.84 182 ASP A O 1
ATOM 1430 N N . VAL A 1 183 ? -32.000 8.533 17.129 1.00 49.81 183 VAL A N 1
ATOM 1431 C CA . VAL A 1 183 ? -32.288 7.384 16.250 1.00 49.81 183 VAL A CA 1
ATOM 1432 C C . VAL A 1 183 ? -33.149 7.771 15.033 1.00 49.81 183 VAL A C 1
ATOM 1434 O O . VAL A 1 183 ? -32.968 7.196 13.960 1.00 49.81 183 VAL A O 1
ATOM 1437 N N . GLU A 1 184 ? -34.016 8.781 15.145 1.00 51.28 184 GLU A N 1
ATOM 1438 C CA . GLU A 1 184 ? -34.870 9.258 14.039 1.00 51.28 184 GLU A CA 1
ATOM 1439 C C . GLU A 1 184 ? -34.133 10.178 13.065 1.00 51.28 184 GLU A C 1
ATOM 1441 O O . GLU A 1 184 ? -34.237 10.020 11.847 1.00 51.28 184 GLU A O 1
ATOM 1446 N N . VAL A 1 185 ? -33.281 11.062 13.585 1.00 52.75 185 VAL A N 1
ATOM 1447 C CA . VAL A 1 185 ? -32.385 11.904 12.780 1.00 52.75 185 VAL A CA 1
ATOM 1448 C C . VAL A 1 185 ? -31.446 11.024 11.939 1.00 52.75 185 VAL A C 1
ATOM 1450 O O . VAL A 1 185 ? -31.168 11.308 10.770 1.00 52.75 185 VAL A O 1
ATOM 1453 N N . ARG A 1 186 ? -31.043 9.873 12.491 1.00 50.12 186 ARG A N 1
ATOM 1454 C CA . ARG A 1 186 ? -30.187 8.864 11.857 1.00 50.12 186 ARG A CA 1
ATOM 1455 C C . ARG A 1 186 ? -30.699 8.371 10.511 1.00 50.12 186 ARG A C 1
ATOM 1457 O O . ARG A 1 186 ? -29.889 8.212 9.606 1.00 50.12 186 ARG A O 1
ATOM 1464 N N . ARG A 1 187 ? -32.007 8.140 10.360 1.00 52.41 187 ARG A N 1
ATOM 1465 C CA . ARG A 1 187 ? -32.587 7.588 9.123 1.00 52.41 187 ARG A CA 1
ATOM 1466 C C . ARG A 1 187 ? -32.509 8.602 7.978 1.00 52.41 187 ARG A C 1
ATOM 1468 O O . ARG A 1 187 ? -32.172 8.240 6.853 1.00 52.41 187 ARG A O 1
ATOM 1475 N N . THR A 1 188 ? -32.711 9.878 8.295 1.00 53.72 188 THR A N 1
ATOM 1476 C CA . THR A 1 188 ? -32.671 10.992 7.339 1.00 53.72 188 THR A CA 1
ATOM 1477 C C . THR A 1 188 ? -31.243 11.331 6.909 1.00 53.72 188 THR A C 1
ATOM 1479 O O . THR A 1 188 ? -30.996 11.549 5.724 1.00 53.72 188 THR A O 1
ATOM 1482 N N . TYR A 1 189 ? -30.275 11.322 7.834 1.00 52.91 189 TYR A N 1
ATOM 1483 C CA . TYR A 1 189 ? -28.864 11.529 7.485 1.00 52.91 189 TYR A CA 1
ATOM 1484 C C . TYR A 1 189 ? -28.262 10.334 6.744 1.00 52.91 189 TYR A C 1
ATOM 1486 O O . TYR A 1 189 ? -27.499 10.554 5.809 1.00 52.91 189 TYR A O 1
ATOM 1494 N N . LEU A 1 190 ? -28.630 9.091 7.090 1.00 53.69 190 LEU A N 1
ATOM 1495 C CA . LEU A 1 190 ? -28.212 7.912 6.322 1.00 53.69 190 LEU A CA 1
ATOM 1496 C C . LEU A 1 190 ? -28.704 8.011 4.878 1.00 53.69 190 LEU A C 1
ATOM 1498 O O . LEU A 1 190 ? -27.923 7.805 3.962 1.00 53.69 190 LEU A O 1
ATOM 1502 N N . LEU A 1 191 ? -29.977 8.370 4.680 1.00 52.84 191 LEU A N 1
ATOM 1503 C CA . LEU A 1 191 ? -30.560 8.526 3.351 1.00 52.84 191 LEU A CA 1
ATOM 1504 C C . LEU A 1 191 ? -29.848 9.629 2.557 1.00 52.84 191 LEU A C 1
ATOM 1506 O O . LEU A 1 191 ? -29.494 9.413 1.405 1.00 52.84 191 LEU A O 1
ATOM 1510 N N . ARG A 1 192 ? -29.566 10.783 3.177 1.00 56.00 192 ARG A N 1
ATOM 1511 C CA . ARG A 1 192 ? -28.811 11.873 2.533 1.00 56.00 192 ARG A CA 1
ATOM 1512 C C . ARG A 1 192 ? -27.375 11.475 2.196 1.00 56.00 192 ARG A C 1
ATOM 1514 O O . ARG A 1 192 ? -26.878 11.876 1.153 1.00 56.00 192 ARG A O 1
ATOM 1521 N N . LEU A 1 193 ? -26.724 10.686 3.048 1.00 52.41 193 LEU A N 1
ATOM 1522 C CA . LEU A 1 193 ? -25.351 10.223 2.840 1.00 52.41 193 LEU A CA 1
ATOM 1523 C C . LEU A 1 193 ? -25.281 9.109 1.788 1.00 52.41 193 LEU A C 1
ATOM 1525 O O . LEU A 1 193 ? -24.338 9.080 1.005 1.00 52.41 193 LEU A O 1
ATOM 1529 N N . VAL A 1 194 ? -26.308 8.257 1.715 1.00 55.12 194 VAL A N 1
ATOM 1530 C CA . VAL A 1 194 ? -26.507 7.305 0.617 1.00 55.12 194 VAL A CA 1
ATOM 1531 C C . VAL A 1 194 ? -26.727 8.065 -0.684 1.00 55.12 194 VAL A C 1
ATOM 1533 O O . VAL A 1 194 ? -25.962 7.849 -1.606 1.00 55.12 194 VAL A O 1
ATOM 1536 N N . ILE A 1 195 ? -27.668 9.013 -0.747 1.00 56.34 195 ILE A N 1
ATOM 1537 C CA . ILE A 1 195 ? -27.932 9.810 -1.958 1.00 56.34 195 ILE A CA 1
ATOM 1538 C C . ILE A 1 195 ? -26.679 10.578 -2.400 1.00 56.34 195 ILE A C 1
ATOM 1540 O O . ILE A 1 195 ? -26.294 10.493 -3.561 1.00 56.34 195 ILE A O 1
ATOM 1544 N N . ALA A 1 196 ? -26.006 11.285 -1.488 1.00 49.28 196 ALA A N 1
ATOM 1545 C CA . ALA A 1 196 ? -24.781 12.019 -1.804 1.00 49.28 196 ALA A CA 1
ATOM 1546 C C . ALA A 1 196 ? -23.646 11.080 -2.242 1.00 49.28 196 ALA A C 1
ATOM 1548 O O . ALA A 1 196 ? -22.928 11.384 -3.191 1.00 49.28 196 ALA A O 1
ATOM 1549 N N . GLY A 1 197 ? -23.515 9.919 -1.594 1.00 52.28 197 GLY A N 1
ATOM 1550 C CA . GLY A 1 197 ? -22.563 8.881 -1.976 1.00 52.28 197 GLY A CA 1
ATOM 1551 C C . GLY A 1 197 ? -22.868 8.291 -3.352 1.00 52.28 197 GLY A C 1
ATOM 1552 O O . GLY A 1 197 ? -21.957 8.145 -4.157 1.00 52.28 197 GLY A O 1
ATOM 1553 N N . THR A 1 198 ? -24.137 8.027 -3.669 1.00 52.66 198 THR A N 1
ATOM 1554 C CA . THR A 1 198 ? -24.577 7.549 -4.986 1.00 52.66 198 THR A CA 1
ATOM 1555 C C . THR A 1 198 ? -24.325 8.599 -6.065 1.00 52.66 198 THR A C 1
ATOM 1557 O O . THR A 1 198 ? -23.800 8.256 -7.114 1.00 52.66 198 THR A O 1
ATOM 1560 N N . VAL A 1 199 ? -24.618 9.879 -5.811 1.00 51.75 199 VAL A N 1
ATOM 1561 C CA . VAL A 1 199 ? -24.333 10.980 -6.751 1.00 51.75 199 VAL A CA 1
ATOM 1562 C C . VAL A 1 199 ? -22.831 11.150 -6.977 1.00 51.75 199 VAL A C 1
ATOM 1564 O O . VAL A 1 199 ? -22.411 11.350 -8.115 1.00 51.75 199 VAL A O 1
ATOM 1567 N N . LEU A 1 200 ? -22.011 11.028 -5.929 1.00 51.69 200 LEU A N 1
ATOM 1568 C CA . LEU A 1 200 ? -20.554 11.074 -6.048 1.00 51.69 200 LEU A CA 1
ATOM 1569 C C . LEU A 1 200 ? -20.028 9.881 -6.854 1.00 51.69 200 LEU A C 1
ATOM 1571 O O . LEU A 1 200 ? -19.231 10.068 -7.765 1.00 51.69 200 LEU A O 1
ATOM 1575 N N . VAL A 1 201 ? -20.507 8.670 -6.558 1.00 52.72 201 VAL A N 1
ATOM 1576 C CA . VAL A 1 201 ? -20.146 7.447 -7.288 1.00 52.72 201 VAL A CA 1
ATOM 1577 C C . VAL A 1 201 ? -20.562 7.547 -8.753 1.00 52.72 201 VAL A C 1
ATOM 1579 O O . VAL A 1 201 ? -19.743 7.273 -9.616 1.00 52.72 201 VAL A O 1
ATOM 1582 N N . LEU A 1 202 ? -21.779 8.004 -9.057 1.00 53.19 202 LEU A N 1
ATOM 1583 C CA . LEU A 1 202 ? -22.238 8.214 -10.434 1.00 53.19 202 LEU A CA 1
ATOM 1584 C C . LEU A 1 202 ? -21.410 9.284 -11.156 1.00 53.19 202 LEU A C 1
ATOM 1586 O O . LEU A 1 202 ? -21.032 9.084 -12.306 1.00 53.19 202 LEU A O 1
ATOM 1590 N N . SER A 1 203 ? -21.068 10.384 -10.479 1.00 47.66 203 SER A N 1
ATOM 1591 C CA . SER A 1 203 ? -20.191 11.429 -11.029 1.00 47.66 203 SER A CA 1
ATOM 1592 C C . SER A 1 203 ? -18.789 10.897 -11.341 1.00 47.66 203 SER A C 1
ATOM 1594 O O . SER A 1 203 ? -18.236 11.194 -12.398 1.00 47.66 203 SER A O 1
ATOM 1596 N N . LEU A 1 204 ? -18.224 10.078 -10.451 1.00 50.56 204 LEU A N 1
ATOM 1597 C CA . LEU A 1 204 ? -16.919 9.447 -10.646 1.00 50.56 204 LEU A CA 1
ATOM 1598 C C . LEU A 1 204 ? -16.963 8.356 -11.721 1.00 50.56 204 LEU A C 1
ATOM 1600 O O . LEU A 1 204 ? -16.031 8.262 -12.508 1.00 50.56 204 LEU A O 1
ATOM 1604 N N . LEU A 1 205 ? -18.050 7.586 -11.813 1.00 53.03 205 LEU A N 1
ATOM 1605 C CA . LEU A 1 205 ? -18.277 6.613 -12.884 1.00 53.03 205 LEU A CA 1
ATOM 1606 C C . LEU A 1 205 ? -18.407 7.298 -14.248 1.00 53.03 205 LEU A C 1
ATOM 1608 O O . LEU A 1 205 ? -17.876 6.790 -15.227 1.00 53.03 205 LEU A O 1
ATOM 1612 N N . MET A 1 206 ? -19.055 8.464 -14.326 1.00 54.16 206 MET A N 1
ATOM 1613 C CA . MET A 1 206 ? -19.104 9.254 -15.562 1.00 54.16 206 MET A CA 1
ATOM 1614 C C . MET A 1 206 ? -17.743 9.846 -15.938 1.00 54.16 206 MET A C 1
ATOM 1616 O O . MET A 1 206 ? -17.397 9.882 -17.118 1.00 54.16 206 MET A O 1
ATOM 1620 N N . LEU A 1 207 ? -16.956 10.283 -14.950 1.00 47.97 207 LEU A N 1
ATOM 1621 C CA . LEU A 1 207 ? -15.580 10.727 -15.171 1.00 47.97 207 LEU A CA 1
ATOM 1622 C C . LEU A 1 207 ? -14.700 9.567 -15.660 1.00 47.97 207 LEU A C 1
ATOM 1624 O O . LEU A 1 207 ? -13.934 9.734 -16.604 1.00 47.97 207 LEU A O 1
ATOM 1628 N N . HIS A 1 208 ? -14.865 8.387 -15.060 1.00 54.88 208 HIS A N 1
ATOM 1629 C CA . HIS A 1 208 ? -14.171 7.165 -15.443 1.00 54.88 208 HIS A CA 1
ATOM 1630 C C . HIS A 1 208 ? -14.573 6.717 -16.853 1.00 54.88 208 HIS A C 1
ATOM 1632 O O . HIS A 1 208 ? -13.698 6.447 -17.658 1.00 54.88 208 HIS A O 1
ATOM 1638 N N . ALA A 1 209 ? -15.863 6.739 -17.205 1.00 56.16 209 ALA A N 1
ATOM 1639 C CA . ALA A 1 209 ? -16.337 6.389 -18.545 1.00 56.16 209 ALA A CA 1
ATOM 1640 C C . ALA A 1 209 ? -15.727 7.284 -19.636 1.00 56.16 209 ALA A C 1
ATOM 1642 O O . ALA A 1 209 ? -15.225 6.773 -20.630 1.00 56.16 209 ALA A O 1
ATOM 1643 N N . LYS A 1 210 ? -15.668 8.607 -19.420 1.00 55.66 210 LYS A N 1
ATOM 1644 C CA . LYS A 1 210 ? -15.010 9.529 -20.366 1.00 55.66 210 LYS A CA 1
ATOM 1645 C C . LYS A 1 210 ? -13.509 9.285 -20.499 1.00 55.66 210 LYS A C 1
ATOM 1647 O O . LYS A 1 210 ? -12.935 9.502 -21.561 1.00 55.66 210 LYS A O 1
ATOM 1652 N N . LEU A 1 211 ? -12.870 8.880 -19.410 1.00 49.84 211 LEU A N 1
ATOM 1653 C CA . LEU A 1 211 ? -11.441 8.607 -19.378 1.00 49.84 211 LEU A CA 1
ATOM 1654 C C . LEU A 1 211 ? -11.111 7.256 -20.029 1.00 49.84 211 LEU A C 1
ATOM 1656 O O . LEU A 1 211 ? -10.108 7.137 -20.721 1.00 49.84 211 LEU A O 1
ATOM 1660 N N . VAL A 1 212 ? -11.995 6.273 -19.869 1.00 55.16 212 VAL A N 1
ATOM 1661 C CA . VAL A 1 212 ? -11.967 4.983 -20.563 1.00 55.16 212 VAL A CA 1
ATOM 1662 C C . VAL A 1 212 ? -12.186 5.178 -22.065 1.00 55.16 212 VAL A C 1
ATOM 1664 O O . VAL A 1 212 ? -11.407 4.639 -22.840 1.00 55.16 212 VAL A O 1
ATOM 1667 N N . ASP A 1 213 ? -13.148 6.005 -22.489 1.00 57.34 213 ASP A N 1
ATOM 1668 C CA . ASP A 1 213 ? -13.348 6.343 -23.909 1.00 57.34 213 ASP A CA 1
ATOM 1669 C C . ASP A 1 213 ? -12.105 7.026 -24.516 1.00 57.34 213 ASP A C 1
ATOM 1671 O O . ASP A 1 213 ? -11.688 6.692 -25.621 1.00 57.34 213 ASP A O 1
ATOM 1675 N N . TYR A 1 214 ? -11.436 7.914 -23.770 1.00 57.16 214 TYR A N 1
ATOM 1676 C CA . TYR A 1 214 ? -10.167 8.518 -24.201 1.00 57.16 214 TYR A CA 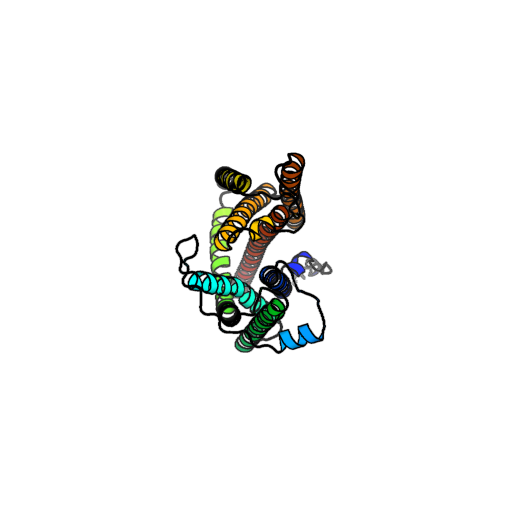1
ATOM 1677 C C . TYR A 1 214 ? -9.042 7.483 -24.388 1.00 57.16 214 TYR A C 1
ATOM 1679 O O . TYR A 1 214 ? -8.244 7.579 -25.324 1.00 57.16 214 TYR A O 1
ATOM 1687 N N . LEU A 1 215 ? -8.972 6.486 -23.500 1.00 52.97 215 LEU A N 1
ATOM 1688 C CA . LEU A 1 215 ? -8.002 5.392 -23.584 1.00 52.97 215 LEU A CA 1
ATOM 1689 C C . LEU A 1 215 ? -8.324 4.428 -24.739 1.00 52.97 215 LEU A C 1
ATOM 1691 O O . LEU A 1 215 ? -7.399 3.903 -25.355 1.00 52.97 215 LEU A O 1
ATOM 1695 N N . MET A 1 216 ? -9.608 4.233 -25.061 1.00 55.31 216 MET A N 1
ATOM 1696 C CA . MET A 1 216 ? -10.070 3.401 -26.182 1.00 55.31 216 MET A CA 1
ATOM 1697 C C . MET A 1 216 ? -9.625 3.947 -27.539 1.00 55.31 216 MET A C 1
ATOM 1699 O O . MET A 1 216 ? -9.213 3.164 -28.389 1.00 55.31 216 MET A O 1
ATOM 1703 N N . ASP A 1 217 ? -9.619 5.269 -27.717 1.00 58.53 217 ASP A N 1
ATOM 1704 C CA . ASP A 1 217 ? -9.124 5.907 -28.947 1.00 58.53 217 ASP A CA 1
ATOM 1705 C C . ASP A 1 217 ? -7.612 5.698 -29.177 1.00 58.53 217 ASP A C 1
ATOM 1707 O O . ASP A 1 217 ? -7.116 5.925 -30.280 1.00 58.53 217 ASP A O 1
ATOM 1711 N N . HIS A 1 218 ? -6.867 5.251 -28.159 1.00 56.81 218 HIS A N 1
ATOM 1712 C CA . HIS A 1 218 ? -5.404 5.138 -28.196 1.00 56.81 218 HIS A CA 1
ATOM 1713 C C . HIS A 1 218 ? -4.873 3.711 -27.972 1.00 56.81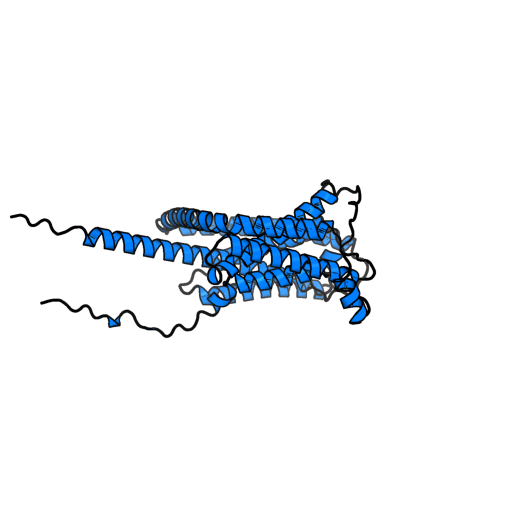 218 HIS A C 1
ATOM 1715 O O . HIS A 1 218 ? -3.660 3.501 -28.014 1.00 56.81 218 HIS A O 1
ATOM 1721 N N . ALA A 1 219 ? -5.739 2.720 -27.743 1.00 53.97 219 ALA A N 1
ATOM 1722 C CA . ALA A 1 219 ? -5.349 1.340 -27.456 1.00 53.97 219 ALA A CA 1
ATOM 1723 C C . ALA A 1 219 ? -5.372 0.463 -28.722 1.00 53.97 219 ALA A C 1
ATOM 1725 O O . ALA A 1 219 ? -6.203 -0.431 -28.873 1.00 53.97 219 ALA A O 1
ATOM 1726 N N . GLY A 1 220 ? -4.455 0.723 -29.654 1.00 50.06 220 GLY A N 1
ATOM 1727 C CA . GLY A 1 220 ? -4.194 -0.158 -30.792 1.00 50.06 220 GLY A CA 1
ATOM 1728 C C . GLY A 1 220 ? -3.119 -1.185 -30.450 1.00 50.06 220 GLY A C 1
ATOM 1729 O O . GLY A 1 220 ? -1.949 -0.841 -30.510 1.00 50.06 220 GLY A O 1
ATOM 1730 N N . ASP A 1 221 ? -3.521 -2.389 -30.023 1.00 52.66 221 ASP A N 1
ATOM 1731 C CA . ASP A 1 221 ? -2.902 -3.691 -30.358 1.00 52.66 221 ASP A CA 1
ATOM 1732 C C . ASP A 1 221 ? -3.431 -4.797 -29.422 1.00 52.66 221 ASP A C 1
ATOM 1734 O O . ASP A 1 221 ? -3.055 -4.950 -28.262 1.00 52.66 221 ASP A O 1
ATOM 1738 N N . GLY A 1 222 ? -4.392 -5.568 -29.937 1.00 54.22 222 GLY A N 1
ATOM 1739 C CA . GLY A 1 222 ? -5.292 -6.435 -29.171 1.00 54.22 222 GLY A CA 1
ATOM 1740 C C . GLY A 1 222 ? -4.756 -7.808 -28.759 1.00 54.22 222 GLY A C 1
ATOM 1741 O O . GLY A 1 222 ? -5.490 -8.789 -28.869 1.00 54.22 222 GLY A O 1
ATOM 1742 N N . ARG A 1 223 ? -3.510 -7.940 -28.297 1.00 49.47 223 ARG A N 1
ATOM 1743 C CA . ARG A 1 223 ? -3.005 -9.227 -27.780 1.00 49.47 223 ARG A CA 1
ATOM 1744 C C . ARG A 1 223 ? -2.075 -8.993 -26.594 1.00 49.47 223 ARG A C 1
ATOM 1746 O O . ARG A 1 223 ? -1.042 -8.378 -26.794 1.00 49.47 223 ARG A O 1
ATOM 1753 N N . LEU A 1 224 ? -2.431 -9.559 -25.428 1.00 50.56 224 LEU A N 1
ATOM 1754 C CA . LEU A 1 224 ? -1.683 -9.644 -24.146 1.00 50.56 224 LEU A CA 1
ATOM 1755 C C . LEU A 1 224 ? -2.276 -8.833 -22.978 1.00 50.56 224 LEU A C 1
ATOM 1757 O O . LEU A 1 224 ? -1.598 -8.010 -22.378 1.00 50.56 224 LEU A O 1
ATOM 1761 N N . SER A 1 225 ? -3.522 -9.095 -22.581 1.00 52.66 225 SER A N 1
ATOM 1762 C CA . SER A 1 225 ? -4.095 -8.457 -21.386 1.00 52.66 225 SER A CA 1
ATOM 1763 C C . SER A 1 225 ? -4.866 -9.464 -20.540 1.00 52.66 225 SER A C 1
ATOM 1765 O O . SER A 1 225 ? -6.075 -9.365 -20.392 1.00 52.66 225 SER A O 1
ATOM 1767 N N . GLU A 1 226 ? -4.147 -10.451 -20.005 1.00 60.88 226 GLU A N 1
ATOM 1768 C CA . GLU A 1 226 ? -4.608 -11.245 -18.851 1.00 60.88 226 GLU A CA 1
ATOM 1769 C C . GLU A 1 226 ? -3.921 -10.800 -17.547 1.00 60.88 226 GLU A C 1
ATOM 1771 O O . GLU A 1 226 ? -4.319 -11.198 -16.450 1.00 60.88 226 GLU A O 1
ATOM 1776 N N . MET A 1 227 ? -2.879 -9.965 -17.648 1.00 66.31 227 MET A N 1
ATOM 1777 C CA . MET A 1 227 ? -2.113 -9.516 -16.494 1.00 66.31 227 MET A CA 1
ATOM 1778 C C . MET A 1 227 ? -2.833 -8.359 -15.787 1.00 66.31 227 MET A C 1
ATOM 1780 O O . MET A 1 227 ? -3.141 -7.356 -16.437 1.00 66.31 227 MET A O 1
ATOM 1784 N N . PRO A 1 228 ? -3.055 -8.443 -14.463 1.00 71.75 228 PRO A N 1
ATOM 1785 C CA . PRO A 1 228 ? -3.578 -7.317 -13.717 1.00 71.75 228 PRO A CA 1
ATOM 1786 C C . PRO A 1 228 ? -2.658 -6.099 -13.839 1.00 71.75 228 PRO A C 1
ATOM 1788 O O . PRO A 1 228 ? -1.437 -6.181 -13.703 1.00 71.75 228 PRO A O 1
ATOM 1791 N N . PHE A 1 229 ? -3.299 -4.957 -14.019 1.00 78.81 229 PHE A N 1
ATOM 1792 C CA . PHE A 1 229 ? -2.795 -3.598 -14.180 1.00 78.81 229 PHE A CA 1
ATOM 1793 C C . PHE A 1 229 ? -2.122 -3.325 -15.528 1.00 78.81 229 PHE A C 1
ATOM 1795 O O . PHE A 1 229 ? -1.527 -2.264 -15.695 1.00 78.81 229 PHE A O 1
ATOM 1802 N N . TYR A 1 230 ? -2.243 -4.224 -16.512 1.00 77.81 230 TYR A N 1
ATOM 1803 C CA . TYR A 1 230 ? -1.566 -4.087 -17.806 1.00 77.81 230 TYR A CA 1
ATOM 1804 C C . TYR A 1 230 ? -1.862 -2.753 -18.504 1.00 77.81 230 TYR A C 1
ATOM 1806 O O . TYR A 1 230 ? -0.938 -2.020 -18.856 1.00 77.81 230 TYR A O 1
ATOM 1814 N N . ALA A 1 231 ? -3.140 -2.378 -18.621 1.00 75.88 231 ALA A N 1
ATOM 1815 C CA . ALA A 1 231 ? -3.530 -1.113 -19.248 1.00 75.88 231 ALA A CA 1
ATOM 1816 C C . ALA A 1 231 ? -2.954 0.114 -18.515 1.00 75.88 231 ALA A C 1
ATOM 1818 O O . ALA A 1 231 ? -2.612 1.118 -19.140 1.00 75.88 231 ALA A O 1
ATOM 1819 N N . TYR A 1 232 ? -2.795 0.018 -17.193 1.00 80.19 232 TYR A N 1
ATOM 1820 C CA . TYR A 1 232 ? -2.212 1.069 -16.362 1.00 80.19 232 TYR A CA 1
ATOM 1821 C C . TYR A 1 232 ? -0.686 1.124 -16.501 1.00 80.19 232 TYR A C 1
ATOM 1823 O O . TYR A 1 232 ? -0.109 2.192 -16.327 1.00 80.19 232 TYR A O 1
ATOM 1831 N N . TYR A 1 233 ? -0.016 0.025 -16.853 1.00 73.88 233 TYR A N 1
ATOM 1832 C CA . TYR A 1 233 ? 1.429 0.028 -17.113 1.00 73.88 233 TYR A CA 1
ATOM 1833 C C . TYR A 1 233 ? 1.815 0.723 -18.412 1.00 73.88 233 TYR A C 1
ATOM 1835 O O . TYR A 1 233 ? 2.918 1.254 -18.513 1.00 73.88 233 TYR A O 1
ATOM 1843 N N . LEU A 1 234 ? 0.918 0.736 -19.396 1.00 77.69 234 LEU A N 1
ATOM 1844 C CA . LEU A 1 234 ? 1.142 1.444 -20.657 1.00 77.69 234 LEU A CA 1
ATOM 1845 C C . LEU A 1 234 ? 1.028 2.967 -20.502 1.00 77.69 234 LEU A C 1
ATOM 1847 O O . LEU A 1 234 ? 1.452 3.719 -21.379 1.00 77.69 234 LEU A O 1
ATOM 1851 N N . GLN A 1 235 ? 0.451 3.429 -19.393 1.00 78.19 235 GLN A N 1
ATOM 1852 C CA . GLN A 1 235 ? 0.296 4.843 -19.092 1.00 78.19 235 GLN A CA 1
ATOM 1853 C C . GLN A 1 235 ? 1.466 5.357 -18.239 1.00 78.19 235 GLN A C 1
ATOM 1855 O O . GLN A 1 235 ? 2.066 4.605 -17.469 1.00 78.19 235 GLN A O 1
ATOM 1860 N N . PRO A 1 236 ? 1.795 6.657 -18.332 1.00 77.38 236 PRO A N 1
ATOM 1861 C CA . PRO A 1 236 ? 2.705 7.283 -17.384 1.00 77.38 236 PRO A CA 1
ATOM 1862 C C . PRO A 1 236 ? 2.203 7.125 -15.950 1.00 77.38 236 PRO A C 1
ATOM 1864 O O . PRO A 1 236 ? 1.002 7.202 -15.685 1.00 77.38 236 PRO A O 1
ATOM 1867 N N . TYR A 1 237 ? 3.144 6.954 -15.024 1.00 70.31 237 TYR A N 1
ATOM 1868 C CA . TYR A 1 237 ? 2.852 6.613 -13.635 1.00 70.31 237 TYR A CA 1
ATOM 1869 C C . TYR A 1 237 ? 1.856 7.566 -12.957 1.00 70.31 237 TYR A C 1
ATOM 1871 O O . TYR A 1 237 ? 0.975 7.122 -12.224 1.00 70.31 237 TYR A O 1
ATOM 1879 N N . ASP A 1 238 ? 1.977 8.873 -13.191 1.00 68.06 238 ASP A N 1
ATOM 1880 C CA . ASP A 1 238 ? 1.104 9.892 -12.607 1.00 68.06 238 ASP A CA 1
ATOM 1881 C C . ASP A 1 238 ? -0.362 9.705 -13.027 1.00 68.06 238 ASP A C 1
ATOM 1883 O O . ASP A 1 238 ? -1.263 9.744 -12.186 1.00 68.06 238 ASP A O 1
ATOM 1887 N N . VAL A 1 239 ? -0.598 9.415 -14.306 1.00 75.31 239 VAL A N 1
ATOM 1888 C CA . VAL A 1 239 ? -1.928 9.092 -14.839 1.00 75.31 239 VAL A CA 1
ATOM 1889 C C . VAL A 1 239 ? -2.452 7.794 -14.223 1.00 75.31 239 VAL A C 1
ATOM 1891 O O . VAL A 1 239 ? -3.585 7.755 -13.740 1.00 75.31 239 VAL A O 1
ATOM 1894 N N . SER A 1 240 ? -1.625 6.750 -14.170 1.00 80.69 240 SER A N 1
ATOM 1895 C CA . SER A 1 240 ? -1.989 5.446 -13.601 1.00 80.69 240 SER A CA 1
ATOM 1896 C C . SER A 1 240 ? -2.341 5.537 -12.120 1.00 80.69 240 SER A C 1
ATOM 1898 O O . SER A 1 240 ? -3.336 4.958 -11.684 1.00 80.69 240 SER A O 1
ATOM 1900 N N . ALA A 1 241 ? -1.579 6.311 -11.346 1.00 72.19 241 ALA A N 1
ATOM 1901 C CA . ALA A 1 241 ? -1.834 6.543 -9.931 1.00 72.19 241 ALA A CA 1
ATOM 1902 C C . ALA A 1 241 ? -3.171 7.263 -9.703 1.00 72.19 241 ALA A C 1
ATOM 1904 O O . ALA A 1 241 ? -3.936 6.872 -8.818 1.00 72.19 241 ALA A O 1
ATOM 1905 N N . VAL A 1 242 ? -3.490 8.277 -10.517 1.00 73.44 242 VAL A N 1
ATOM 1906 C CA . VAL A 1 242 ? -4.786 8.974 -10.459 1.00 73.44 242 VAL A CA 1
ATOM 1907 C C . VAL A 1 242 ? -5.928 8.031 -10.831 1.00 73.44 242 VAL A C 1
ATOM 1909 O O . VAL A 1 242 ? -6.938 7.993 -10.129 1.00 73.44 242 VAL A O 1
ATOM 1912 N N . LEU A 1 243 ? -5.760 7.233 -11.886 1.00 80.31 243 LEU A N 1
ATOM 1913 C CA . LEU A 1 243 ? -6.753 6.262 -12.333 1.00 80.31 243 LEU A CA 1
ATOM 1914 C C . LEU A 1 243 ? -7.050 5.215 -11.253 1.00 80.31 243 LEU A C 1
ATOM 1916 O O . LEU A 1 243 ? -8.194 5.103 -10.813 1.00 80.31 243 LEU A O 1
ATOM 1920 N N . ILE A 1 244 ? -6.023 4.511 -10.767 1.00 81.25 244 ILE A N 1
ATOM 1921 C CA . ILE A 1 244 ? -6.153 3.495 -9.711 1.00 81.25 244 ILE A CA 1
ATOM 1922 C C . ILE A 1 244 ? -6.729 4.123 -8.440 1.00 81.25 244 ILE A C 1
ATOM 1924 O O . ILE A 1 244 ? -7.641 3.564 -7.830 1.00 81.25 244 ILE A O 1
ATOM 1928 N N . GLY A 1 245 ? -6.236 5.304 -8.054 1.00 73.62 245 GLY A N 1
ATOM 1929 C CA . GLY A 1 245 ? -6.729 6.041 -6.893 1.00 73.62 245 GLY A CA 1
ATOM 1930 C C . GLY A 1 245 ? -8.211 6.394 -7.014 1.00 73.62 245 GLY A C 1
ATOM 1931 O O . GLY A 1 245 ? -8.962 6.235 -6.051 1.00 73.62 245 GLY A O 1
ATOM 1932 N N . SER A 1 246 ? -8.657 6.813 -8.200 1.00 74.69 246 SER A N 1
ATOM 1933 C CA . SER A 1 246 ? -10.062 7.131 -8.460 1.00 74.69 246 SER A CA 1
ATOM 1934 C C . SER A 1 246 ? -10.958 5.890 -8.376 1.00 74.69 246 SER A C 1
ATOM 1936 O O . SER A 1 246 ? -11.942 5.922 -7.631 1.00 74.69 246 SER A O 1
ATOM 1938 N N . SER A 1 247 ? -10.581 4.776 -9.021 1.00 81.19 247 SER A N 1
ATOM 1939 C CA . SER A 1 247 ? -11.304 3.499 -8.921 1.00 81.19 247 SER A CA 1
ATOM 1940 C C . SER A 1 247 ? -11.379 3.035 -7.463 1.00 81.19 247 SER A C 1
ATOM 1942 O O . SER A 1 247 ? -12.452 2.703 -6.957 1.00 81.19 247 SER A O 1
ATOM 1944 N N . PHE A 1 248 ? -10.262 3.102 -6.731 1.00 80.12 248 PHE A N 1
ATOM 1945 C CA . PHE A 1 248 ? -10.208 2.730 -5.318 1.00 80.12 248 PHE A CA 1
ATOM 1946 C C . PHE A 1 248 ? -11.183 3.549 -4.463 1.00 80.12 248 PHE A C 1
ATOM 1948 O O . PHE A 1 248 ? -11.912 2.984 -3.647 1.00 80.12 248 PHE A O 1
ATOM 1955 N N . VAL A 1 249 ? -11.239 4.873 -4.652 1.00 73.62 249 VAL A N 1
ATOM 1956 C CA . VAL A 1 249 ? -12.170 5.748 -3.922 1.00 73.62 249 VAL A CA 1
ATOM 1957 C C . VAL A 1 249 ? -13.623 5.387 -4.228 1.00 73.62 249 VAL A C 1
ATOM 1959 O O . VAL A 1 249 ? -14.428 5.303 -3.298 1.00 73.62 249 VAL A O 1
ATOM 1962 N N . VAL A 1 250 ? -13.961 5.121 -5.494 1.00 80.12 250 VAL A N 1
ATOM 1963 C CA . VAL A 1 250 ? -15.315 4.700 -5.890 1.00 80.12 250 VAL A CA 1
ATOM 1964 C C . VAL A 1 250 ? -15.723 3.431 -5.145 1.00 80.12 250 VAL A C 1
ATOM 1966 O O . VAL A 1 250 ? -16.748 3.424 -4.456 1.00 80.12 250 VAL A O 1
ATOM 1969 N N . TYR A 1 251 ? -14.905 2.379 -5.198 1.00 81.69 251 TYR A N 1
ATOM 1970 C CA . TYR A 1 251 ? -15.226 1.125 -4.516 1.00 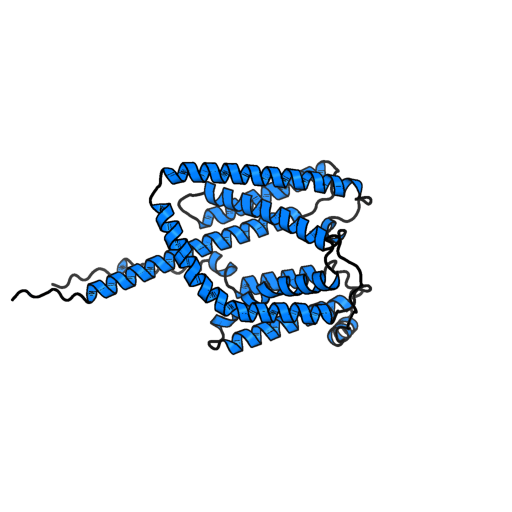81.69 251 TYR A CA 1
ATOM 1971 C C . TYR A 1 251 ? -15.206 1.244 -2.995 1.00 81.69 251 TYR A C 1
ATOM 1973 O O . TYR A 1 251 ? -16.004 0.590 -2.324 1.00 81.69 251 TYR A O 1
ATOM 1981 N N . ALA A 1 252 ? -14.353 2.101 -2.431 1.00 73.19 252 ALA A N 1
ATOM 1982 C CA . ALA A 1 252 ? -14.351 2.377 -1.001 1.00 73.19 252 ALA A CA 1
ATOM 1983 C C . ALA A 1 252 ? -15.685 3.006 -0.563 1.00 73.19 252 ALA A C 1
ATOM 1985 O O . ALA A 1 252 ? -16.279 2.584 0.433 1.00 73.19 252 ALA A O 1
ATOM 1986 N N . VAL A 1 253 ? -16.204 3.973 -1.326 1.00 77.69 253 VAL A N 1
ATOM 1987 C CA . VAL A 1 253 ? -17.512 4.587 -1.055 1.00 77.69 253 VAL A CA 1
ATOM 1988 C C . VAL A 1 253 ? -18.630 3.552 -1.182 1.00 77.69 253 VAL A C 1
ATOM 1990 O O . VAL A 1 253 ? -19.439 3.428 -0.263 1.00 77.69 253 VAL A O 1
ATOM 1993 N N . VAL A 1 254 ? -18.650 2.756 -2.255 1.00 79.44 254 VAL A N 1
ATOM 1994 C CA . VAL A 1 254 ? -19.647 1.685 -2.443 1.00 79.44 254 VAL A CA 1
ATOM 1995 C C . VAL A 1 254 ? -19.596 0.673 -1.293 1.00 79.44 254 VAL A C 1
ATOM 1997 O O . VAL A 1 254 ? -20.628 0.356 -0.699 1.00 79.44 254 VAL A O 1
ATOM 2000 N N . GLY A 1 255 ? -18.401 0.216 -0.915 1.00 78.12 255 GLY A N 1
ATOM 2001 C CA . GLY A 1 255 ? -18.189 -0.695 0.208 1.00 78.12 255 GLY A CA 1
ATOM 2002 C C . GLY A 1 255 ? -18.681 -0.125 1.536 1.00 78.12 255 GLY A C 1
ATOM 2003 O O . GLY A 1 255 ? -19.339 -0.825 2.306 1.00 78.12 255 GLY A O 1
ATOM 2004 N N . LEU A 1 256 ? -18.424 1.161 1.795 1.00 77.38 256 LEU A N 1
ATOM 2005 C CA . LEU A 1 256 ? -18.912 1.848 2.990 1.00 77.38 256 LEU A CA 1
ATOM 2006 C C . LEU A 1 256 ? -20.442 1.920 3.012 1.00 77.38 256 LEU A C 1
ATOM 2008 O O . LEU A 1 256 ? -21.048 1.631 4.044 1.00 77.38 256 LEU A O 1
ATOM 2012 N N . LEU A 1 257 ? -21.066 2.278 1.887 1.00 77.38 257 LEU A N 1
ATOM 2013 C CA . LEU A 1 257 ? -22.523 2.340 1.765 1.00 77.38 257 LEU A CA 1
ATOM 2014 C C . LEU A 1 257 ? -23.156 0.967 1.998 1.00 77.38 257 LEU A C 1
ATOM 2016 O O . LEU A 1 257 ? -24.108 0.865 2.767 1.00 77.38 257 LEU A O 1
ATOM 2020 N N . LEU A 1 258 ? -22.596 -0.099 1.422 1.00 76.06 258 LEU A N 1
ATOM 2021 C CA . LEU A 1 258 ? -23.069 -1.464 1.654 1.00 76.06 258 LEU A CA 1
ATOM 2022 C C . LEU A 1 258 ? -22.917 -1.883 3.120 1.00 76.06 258 LEU A C 1
ATOM 2024 O O . LEU A 1 258 ? -23.866 -2.399 3.701 1.00 76.06 258 LEU A O 1
ATOM 2028 N N . LEU A 1 259 ? -21.783 -1.593 3.765 1.00 72.69 259 LEU A N 1
ATOM 2029 C CA . LEU A 1 259 ? -21.614 -1.851 5.203 1.00 72.69 259 LEU A CA 1
ATOM 2030 C C . LEU A 1 259 ? -22.625 -1.079 6.065 1.00 72.69 259 LEU A C 1
ATOM 2032 O O . LEU A 1 259 ? -23.043 -1.568 7.115 1.00 72.69 259 LEU A O 1
ATOM 2036 N N . ILE A 1 260 ? -23.022 0.122 5.638 1.00 72.69 260 ILE A N 1
ATOM 2037 C CA . ILE A 1 260 ? -24.050 0.925 6.303 1.00 72.69 260 ILE A CA 1
ATOM 2038 C C . ILE A 1 260 ? -25.454 0.341 6.076 1.00 72.69 260 ILE A C 1
ATOM 2040 O O . ILE A 1 260 ? -26.247 0.303 7.015 1.00 72.69 260 ILE A O 1
ATOM 2044 N N . LEU A 1 261 ? -25.765 -0.115 4.862 1.00 67.94 261 LEU A N 1
ATOM 2045 C CA . LEU A 1 261 ? -27.066 -0.693 4.509 1.00 67.94 261 LEU A CA 1
ATOM 2046 C C . LEU A 1 261 ? -27.280 -2.060 5.166 1.00 67.94 261 LEU A C 1
ATOM 2048 O O . LEU A 1 261 ? -28.368 -2.352 5.656 1.00 67.94 261 LEU A O 1
ATOM 2052 N N . ILE A 1 262 ? -26.225 -2.869 5.253 1.00 70.25 262 ILE A N 1
ATOM 2053 C CA . ILE A 1 262 ? -26.239 -4.214 5.836 1.00 70.25 262 ILE A CA 1
ATOM 2054 C C . ILE A 1 262 ? -26.094 -4.131 7.379 1.00 70.25 262 ILE A C 1
ATOM 2056 O O . ILE A 1 262 ? -25.569 -5.032 8.022 1.00 70.25 262 ILE A O 1
ATOM 2060 N N . GLN A 1 263 ? -26.566 -3.053 8.026 1.00 61.81 263 GLN A N 1
ATOM 2061 C CA . GLN A 1 263 ? -26.556 -2.869 9.491 1.00 61.81 263 GLN A CA 1
ATOM 2062 C C . GLN A 1 263 ? -27.497 -3.848 10.229 1.00 61.81 263 GLN A C 1
ATOM 2064 O O . GLN A 1 263 ? -28.490 -3.472 10.850 1.00 61.81 263 GLN A O 1
ATOM 2069 N N . SER A 1 264 ? -27.154 -5.130 10.199 1.00 52.00 264 SER A N 1
ATOM 2070 C CA . SER A 1 264 ? -27.769 -6.205 10.966 1.00 52.00 264 SER A CA 1
ATOM 2071 C C . SER A 1 264 ? -26.860 -6.603 12.141 1.00 52.00 264 SER A C 1
ATOM 2073 O O . SER A 1 264 ? -25.684 -6.245 12.218 1.00 52.00 264 SER A O 1
ATOM 2075 N N . LYS A 1 265 ? -27.433 -7.279 13.145 1.00 53.84 265 LYS A N 1
ATOM 2076 C CA . LYS A 1 265 ? -26.863 -7.474 14.494 1.00 53.84 265 LYS A CA 1
ATOM 2077 C C . LYS A 1 265 ? -25.536 -8.272 14.548 1.00 53.84 265 LYS A C 1
ATOM 2079 O O . LYS A 1 265 ? -25.003 -8.425 15.647 1.00 53.84 265 LYS A O 1
ATOM 2084 N N . ARG A 1 266 ? -24.976 -8.768 13.432 1.00 55.88 266 ARG A N 1
ATOM 2085 C CA . ARG A 1 266 ? -23.736 -9.581 13.402 1.00 55.88 266 ARG A CA 1
ATOM 2086 C C . ARG A 1 266 ? -22.741 -9.117 12.328 1.00 55.88 266 ARG A C 1
ATOM 2088 O O . ARG A 1 266 ? -22.782 -9.558 11.188 1.00 55.88 266 ARG A O 1
ATOM 2095 N N . VAL A 1 267 ? -21.794 -8.275 12.744 1.00 54.56 267 VAL A N 1
ATOM 2096 C CA . VAL A 1 267 ? -20.781 -7.611 11.893 1.00 54.56 267 VAL A CA 1
ATOM 2097 C C . VAL A 1 267 ? -19.953 -8.581 11.033 1.00 54.56 267 VAL A C 1
ATOM 2099 O O . VAL A 1 267 ? -19.671 -8.263 9.880 1.00 54.56 267 VAL A O 1
ATOM 2102 N N . ASP A 1 268 ? -19.614 -9.769 11.539 1.00 59.12 268 ASP A N 1
ATOM 2103 C CA . ASP A 1 268 ? -18.642 -10.649 10.871 1.00 59.12 268 ASP A CA 1
ATOM 2104 C C . ASP A 1 268 ? -19.196 -11.314 9.598 1.00 59.12 268 ASP A C 1
ATOM 2106 O O . ASP A 1 268 ? -18.484 -11.433 8.605 1.00 59.12 268 ASP A O 1
ATOM 2110 N N . SER A 1 269 ? -20.491 -11.653 9.557 1.00 60.00 269 SER A N 1
ATOM 2111 C CA . SER A 1 269 ? -21.137 -12.195 8.345 1.00 60.00 269 SER A CA 1
ATOM 2112 C C . SER A 1 269 ? -21.305 -11.159 7.229 1.00 60.00 269 SER A C 1
ATOM 2114 O O . SER A 1 269 ? -21.495 -11.511 6.066 1.00 60.00 269 SER A O 1
ATOM 2116 N N . HIS A 1 270 ? -21.249 -9.871 7.568 1.00 66.06 270 HIS A N 1
ATOM 2117 C CA . HIS A 1 270 ? -21.509 -8.786 6.626 1.00 66.06 270 HIS A CA 1
ATOM 2118 C C . HIS A 1 270 ? -20.266 -8.399 5.833 1.00 66.06 270 HIS A C 1
ATOM 2120 O O . HIS A 1 270 ? -20.391 -8.008 4.680 1.00 66.06 270 HIS A O 1
ATOM 2126 N N . ALA A 1 271 ? -19.073 -8.572 6.404 1.00 63.88 271 ALA A N 1
ATOM 2127 C CA . ALA A 1 271 ? -17.816 -8.315 5.709 1.00 63.88 271 ALA A CA 1
ATOM 2128 C C . ALA A 1 271 ? -17.673 -9.201 4.468 1.00 63.88 271 ALA A C 1
ATOM 2130 O O . ALA A 1 271 ? -17.429 -8.705 3.371 1.00 63.88 271 ALA A O 1
ATOM 2131 N N . THR A 1 272 ? -17.888 -10.505 4.644 1.00 65.75 272 THR A N 1
ATOM 2132 C CA . THR A 1 272 ? -17.795 -11.496 3.570 1.00 65.75 272 THR A CA 1
ATOM 2133 C C . THR A 1 272 ? -18.849 -11.253 2.499 1.00 65.75 272 THR A C 1
ATOM 2135 O O . THR A 1 272 ? -18.532 -11.324 1.317 1.00 65.75 272 THR A O 1
ATOM 2138 N N . LEU A 1 273 ? -20.079 -10.901 2.893 1.00 69.44 273 LEU A N 1
ATOM 2139 C CA . LEU A 1 273 ? -21.144 -10.580 1.945 1.00 69.44 273 LEU A CA 1
ATOM 2140 C C . LEU A 1 273 ? -20.839 -9.298 1.160 1.00 69.44 273 LEU A C 1
ATOM 2142 O O . LEU A 1 273 ? -20.961 -9.300 -0.059 1.00 69.44 273 LEU A O 1
ATOM 2146 N N . THR A 1 274 ? -20.400 -8.223 1.822 1.00 70.12 274 THR A N 1
ATOM 2147 C CA . THR A 1 274 ? -20.022 -6.977 1.139 1.00 70.12 274 THR A CA 1
ATOM 2148 C C . THR A 1 274 ? -18.853 -7.202 0.184 1.00 70.12 274 THR A C 1
ATOM 2150 O O . THR A 1 274 ? -18.902 -6.732 -0.948 1.00 70.12 274 THR A O 1
ATOM 2153 N N . LEU A 1 275 ? -17.828 -7.949 0.612 1.00 69.00 275 LEU A N 1
ATOM 2154 C CA . LEU A 1 275 ? -16.700 -8.318 -0.244 1.00 69.00 275 LEU A CA 1
ATOM 2155 C C . LEU A 1 275 ? -17.167 -9.119 -1.461 1.00 69.00 275 LEU A C 1
ATOM 2157 O O . LEU A 1 275 ? -16.801 -8.770 -2.577 1.00 69.00 275 LEU A O 1
ATOM 2161 N N . ALA A 1 276 ? -18.010 -10.135 -1.262 1.00 66.62 276 ALA A N 1
ATOM 2162 C CA . ALA A 1 276 ? -18.536 -10.961 -2.344 1.00 66.62 276 ALA A CA 1
ATO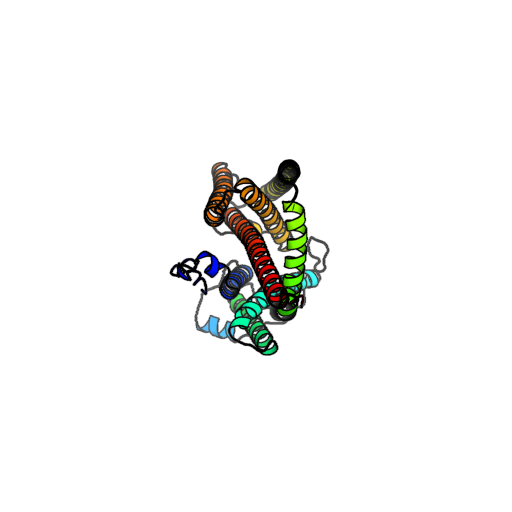M 2163 C C . ALA A 1 276 ? -19.393 -10.155 -3.333 1.00 66.62 276 ALA A C 1
ATOM 2165 O O . ALA A 1 276 ? -19.246 -10.323 -4.540 1.00 66.62 276 ALA A O 1
ATOM 2166 N N . VAL A 1 277 ? -20.250 -9.253 -2.843 1.00 71.19 277 VAL A N 1
ATOM 2167 C CA . VAL A 1 277 ? -21.107 -8.409 -3.691 1.00 71.19 277 VAL A CA 1
ATOM 2168 C C . VAL A 1 277 ? -20.274 -7.425 -4.506 1.00 71.19 277 VAL A C 1
ATOM 2170 O O . VAL A 1 277 ? -20.459 -7.331 -5.714 1.00 71.19 277 VAL A O 1
ATOM 2173 N N . VAL A 1 278 ? -19.336 -6.712 -3.878 1.00 74.19 278 VAL A N 1
ATOM 2174 C CA . VAL A 1 278 ? -18.505 -5.728 -4.588 1.00 74.19 278 VAL A CA 1
ATOM 2175 C C . VAL A 1 278 ? -17.567 -6.411 -5.582 1.00 74.19 278 VAL A C 1
ATOM 2177 O O . VAL A 1 278 ? -17.476 -5.964 -6.723 1.00 74.19 278 VAL A O 1
ATOM 2180 N N . ALA A 1 279 ? -16.935 -7.521 -5.189 1.00 68.38 279 ALA A N 1
ATOM 2181 C CA . ALA A 1 279 ? -16.121 -8.324 -6.096 1.00 68.38 279 ALA A CA 1
ATOM 2182 C C . ALA A 1 279 ? -16.951 -8.854 -7.273 1.00 68.38 279 ALA A C 1
ATOM 2184 O O . ALA A 1 279 ? -16.513 -8.770 -8.415 1.00 68.38 279 ALA A O 1
ATOM 2185 N N . GLY A 1 280 ? -18.166 -9.345 -7.006 1.00 66.88 280 GLY A N 1
ATOM 2186 C CA . GLY A 1 280 ? -19.085 -9.837 -8.030 1.00 66.88 280 GLY A CA 1
ATOM 2187 C C . GLY A 1 280 ? -19.502 -8.756 -9.027 1.00 66.88 280 GLY A C 1
ATOM 2188 O O . GLY A 1 280 ? -19.492 -9.012 -10.227 1.00 66.88 280 GLY A O 1
ATOM 2189 N N . ILE A 1 281 ? -19.804 -7.540 -8.557 1.00 74.19 281 ILE A N 1
ATOM 2190 C CA . ILE A 1 281 ? -20.128 -6.397 -9.428 1.00 74.19 281 ILE A CA 1
ATOM 2191 C C . ILE A 1 281 ? -18.927 -6.036 -10.308 1.00 74.19 281 ILE A C 1
ATOM 2193 O O . ILE A 1 281 ? -19.079 -5.944 -11.524 1.00 74.19 281 ILE A O 1
ATOM 2197 N N . ALA A 1 282 ? -17.736 -5.881 -9.720 1.00 76.25 282 ALA A N 1
ATOM 2198 C CA . ALA A 1 282 ? -16.528 -5.537 -10.470 1.00 76.25 282 ALA A CA 1
ATOM 2199 C C . ALA A 1 282 ? -16.179 -6.611 -11.518 1.00 76.25 282 ALA A C 1
ATOM 2201 O O . ALA A 1 282 ? -15.842 -6.293 -12.658 1.00 76.25 282 ALA A O 1
ATOM 2202 N N . TYR A 1 283 ? -16.329 -7.891 -11.161 1.00 69.00 283 TYR A N 1
ATOM 2203 C CA . TYR A 1 283 ? -16.092 -9.014 -12.068 1.00 69.00 283 TYR A CA 1
ATOM 2204 C C . TYR A 1 283 ? -17.121 -9.073 -13.205 1.00 69.00 283 TYR A C 1
ATOM 2206 O O . TYR A 1 283 ? -16.753 -9.267 -14.361 1.00 69.00 283 TYR A O 1
ATOM 2214 N N . ALA A 1 284 ? -18.407 -8.859 -12.905 1.00 69.25 284 ALA A N 1
ATOM 2215 C CA . ALA A 1 284 ? -19.462 -8.824 -13.915 1.00 69.25 284 ALA A CA 1
ATOM 2216 C C . ALA A 1 284 ? -19.272 -7.664 -14.903 1.00 69.25 284 ALA A C 1
ATOM 2218 O O . ALA A 1 284 ? -19.460 -7.851 -16.103 1.00 69.25 284 ALA A O 1
ATOM 2219 N N . MET A 1 285 ? -18.856 -6.487 -14.420 1.00 75.56 285 MET A N 1
ATOM 2220 C CA . MET A 1 285 ? -18.535 -5.347 -15.284 1.00 75.56 285 MET A CA 1
ATOM 2221 C C . MET A 1 285 ? -17.383 -5.677 -16.239 1.00 75.56 285 MET A C 1
ATOM 2223 O O . MET A 1 285 ? -17.520 -5.452 -17.439 1.00 75.56 285 MET A O 1
ATOM 2227 N N . GLN A 1 286 ? -16.301 -6.286 -15.742 1.00 74.12 286 GLN A N 1
ATOM 2228 C CA . GLN A 1 286 ? -15.182 -6.711 -16.590 1.00 74.12 286 GLN A CA 1
ATOM 2229 C C . GLN A 1 286 ? -15.584 -7.774 -17.618 1.00 74.12 286 GLN A C 1
ATOM 2231 O O . GLN A 1 286 ? -15.206 -7.691 -18.786 1.00 74.12 286 GLN A O 1
ATOM 2236 N N . LEU A 1 287 ? -16.409 -8.746 -17.223 1.00 67.12 287 LEU A N 1
ATOM 2237 C CA . LEU A 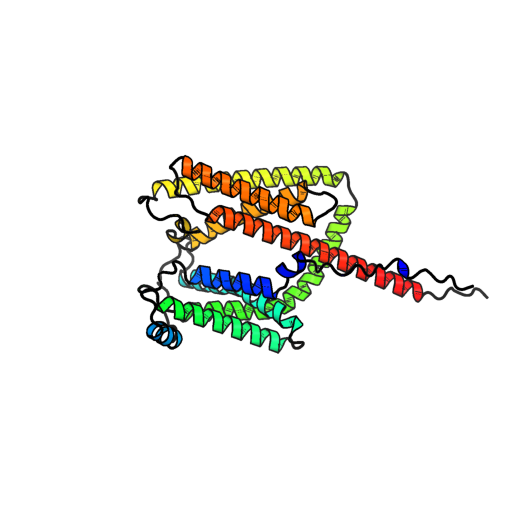1 287 ? -16.910 -9.764 -18.144 1.00 67.12 287 LEU A CA 1
ATOM 2238 C C . LEU A 1 287 ? -17.774 -9.147 -19.255 1.00 67.12 287 LEU A C 1
ATOM 2240 O O . LEU A 1 287 ? -17.618 -9.502 -20.420 1.00 67.12 287 LEU A O 1
ATOM 2244 N N . LEU A 1 288 ? -18.651 -8.196 -18.919 1.00 68.69 288 LEU A N 1
ATOM 2245 C CA . LEU A 1 288 ? -19.470 -7.478 -19.901 1.00 68.69 288 LEU A CA 1
ATOM 2246 C C . LEU A 1 288 ? -18.610 -6.650 -20.864 1.00 68.69 288 LEU A C 1
ATOM 2248 O O . LEU A 1 288 ? -18.863 -6.657 -22.069 1.00 68.69 288 LEU A O 1
ATOM 2252 N N . MET A 1 289 ? -17.577 -5.975 -20.353 1.00 70.44 289 MET A N 1
ATOM 2253 C CA . MET A 1 289 ? -16.623 -5.227 -21.177 1.00 70.44 289 MET A CA 1
ATOM 2254 C C . MET A 1 289 ? -15.869 -6.151 -22.139 1.00 70.44 289 MET A C 1
ATOM 2256 O O . MET A 1 289 ? -15.735 -5.808 -23.316 1.00 70.44 289 MET A O 1
ATOM 2260 N N . ASN A 1 290 ? -15.480 -7.345 -21.686 1.00 70.50 290 ASN A N 1
ATOM 2261 C CA . ASN A 1 290 ? -14.851 -8.350 -22.537 1.00 70.50 290 ASN A CA 1
ATOM 2262 C C . ASN A 1 290 ? -15.794 -8.872 -23.628 1.00 70.50 290 ASN A C 1
ATOM 2264 O O . ASN A 1 290 ? -15.466 -8.802 -24.810 1.00 70.50 290 ASN A O 1
ATOM 2268 N N . VAL A 1 291 ? -16.999 -9.309 -23.254 1.00 66.12 291 VAL A N 1
ATOM 2269 C CA . VAL A 1 291 ? -17.994 -9.839 -24.203 1.00 66.12 291 VAL A CA 1
ATOM 2270 C C . VAL A 1 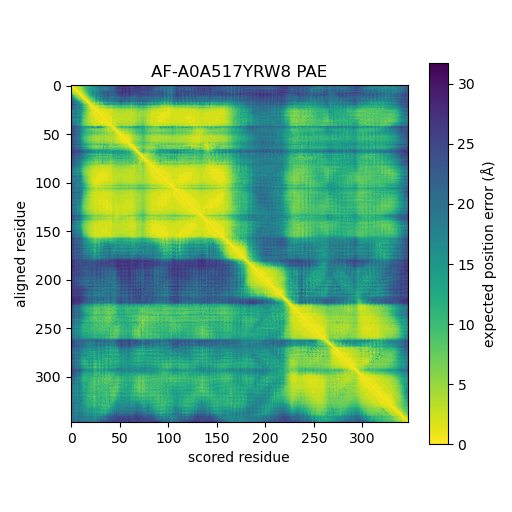291 ? -18.398 -8.792 -25.244 1.00 66.12 291 VAL A C 1
ATOM 2272 O O . VAL A 1 291 ? -18.679 -9.135 -26.389 1.00 66.12 291 VAL A O 1
ATOM 2275 N N . SER A 1 292 ? -18.385 -7.506 -24.882 1.00 71.06 292 SER A N 1
ATOM 2276 C CA . SER A 1 292 ? -18.659 -6.412 -25.822 1.00 71.06 292 SER A CA 1
ATOM 2277 C C . SER A 1 292 ? -17.549 -6.176 -26.858 1.00 71.06 292 SER A C 1
ATOM 2279 O O . SER A 1 292 ? -17.696 -5.300 -27.708 1.00 71.06 292 SER A O 1
ATOM 2281 N N . GLY A 1 293 ? -16.436 -6.916 -26.781 1.00 69.31 293 GLY A N 1
ATOM 2282 C CA . GLY A 1 293 ? -15.272 -6.768 -27.655 1.00 69.31 293 GLY A CA 1
ATOM 2283 C C . GLY A 1 293 ? -14.486 -5.477 -27.423 1.00 69.31 293 GLY A C 1
ATOM 2284 O O . GLY A 1 293 ? -13.589 -5.167 -28.200 1.00 69.31 293 GLY A O 1
ATOM 2285 N N . ARG A 1 294 ? -14.822 -4.712 -26.377 1.00 63.38 294 ARG A N 1
ATOM 2286 C CA . ARG A 1 294 ? -14.178 -3.430 -26.072 1.00 63.38 294 ARG A CA 1
ATOM 2287 C C . ARG A 1 294 ? -12.830 -3.610 -25.381 1.00 63.38 294 ARG A C 1
ATOM 2289 O O . ARG A 1 294 ? -11.932 -2.820 -25.620 1.00 63.38 294 ARG A O 1
ATOM 2296 N N . PHE A 1 295 ? -12.677 -4.640 -24.546 1.00 64.50 295 PHE A N 1
ATOM 2297 C CA . PHE A 1 295 ? -11.460 -4.865 -23.759 1.00 64.50 295 PHE A CA 1
ATOM 2298 C C . PHE A 1 295 ? -11.100 -6.345 -23.657 1.00 64.50 295 PHE A C 1
ATOM 2300 O O . PHE A 1 295 ? -11.968 -7.212 -23.653 1.00 64.50 295 PHE A O 1
ATOM 2307 N N . ALA A 1 296 ? -9.814 -6.642 -23.503 1.00 67.38 296 ALA A N 1
ATOM 2308 C CA . ALA A 1 296 ? -9.384 -7.931 -22.976 1.00 67.38 296 ALA A CA 1
ATOM 2309 C C . ALA A 1 296 ? -9.713 -8.021 -21.474 1.00 67.38 296 ALA A C 1
ATOM 2311 O O . ALA A 1 296 ? -9.860 -7.006 -20.796 1.00 67.38 296 ALA A O 1
ATOM 2312 N N . PHE A 1 297 ? -9.877 -9.240 -20.956 1.00 70.50 297 PHE A N 1
ATOM 2313 C CA . PHE A 1 297 ? -10.280 -9.443 -19.565 1.00 70.50 297 PHE A CA 1
ATOM 2314 C C . PHE A 1 297 ? -9.138 -9.073 -18.608 1.00 70.50 297 PHE A C 1
ATOM 2316 O O . PHE A 1 297 ? -8.155 -9.801 -18.519 1.00 70.50 297 PHE A O 1
ATOM 2323 N N . ASP A 1 298 ? -9.289 -7.982 -17.857 1.00 77.88 298 ASP A N 1
ATOM 2324 C CA . ASP A 1 298 ? -8.298 -7.529 -16.878 1.00 77.88 298 ASP A CA 1
ATOM 2325 C C . ASP A 1 298 ? -8.834 -7.693 -15.440 1.00 77.88 298 ASP A C 1
ATOM 2327 O O . ASP A 1 298 ? -9.917 -7.221 -15.085 1.00 77.88 298 ASP A O 1
ATOM 2331 N N . THR A 1 299 ? -8.059 -8.362 -14.581 1.00 78.88 299 THR A N 1
ATOM 2332 C CA . THR A 1 299 ? -8.412 -8.596 -13.170 1.00 78.88 299 THR A CA 1
ATOM 2333 C C . THR A 1 299 ? -8.149 -7.392 -12.256 1.00 78.88 299 THR A C 1
ATOM 2335 O O . THR A 1 299 ? -8.488 -7.446 -11.071 1.00 78.88 299 THR A O 1
ATOM 2338 N N . THR A 1 300 ? -7.612 -6.286 -12.784 1.00 82.69 300 THR A N 1
ATOM 2339 C CA . THR A 1 300 ? -7.318 -5.044 -12.046 1.00 82.69 300 THR A CA 1
ATOM 2340 C C . THR A 1 300 ? -8.495 -4.537 -11.231 1.00 82.69 300 THR A C 1
ATOM 2342 O O . THR A 1 300 ? -8.392 -4.354 -10.020 1.00 82.69 300 THR A O 1
ATOM 2345 N N . GLU A 1 301 ? -9.622 -4.300 -11.896 1.00 82.50 301 GLU A N 1
ATOM 2346 C CA . GLU A 1 301 ? -10.788 -3.658 -11.293 1.00 82.50 301 GLU A CA 1
ATOM 2347 C C . GLU A 1 301 ? -11.363 -4.500 -10.135 1.00 82.50 301 GLU A C 1
ATOM 2349 O O . GLU A 1 301 ? -11.519 -3.962 -9.035 1.00 82.50 301 GLU A O 1
ATOM 2354 N N . PRO A 1 302 ? -11.557 -5.829 -10.282 1.00 79.19 302 PRO A N 1
ATOM 2355 C CA . PRO A 1 302 ? -11.878 -6.706 -9.156 1.00 79.19 302 PRO A CA 1
ATOM 2356 C C . PRO A 1 302 ? -10.892 -6.623 -7.982 1.00 79.19 302 PRO A C 1
ATOM 2358 O O . PRO A 1 302 ? -11.323 -6.578 -6.827 1.00 79.19 302 PRO A O 1
ATOM 2361 N N . ILE A 1 303 ? -9.581 -6.580 -8.248 1.00 79.69 303 ILE A N 1
ATOM 2362 C CA . ILE A 1 303 ? -8.551 -6.493 -7.201 1.00 79.69 303 ILE A CA 1
ATOM 2363 C C . ILE A 1 303 ? -8.652 -5.159 -6.452 1.00 79.69 303 ILE A C 1
ATOM 2365 O O . ILE A 1 303 ? -8.664 -5.150 -5.216 1.00 79.69 303 ILE A O 1
ATOM 2369 N N . ILE A 1 304 ? -8.770 -4.041 -7.177 1.00 82.12 304 ILE A N 1
ATOM 2370 C CA . ILE A 1 304 ? -8.944 -2.705 -6.588 1.00 82.12 304 ILE A CA 1
ATOM 2371 C C . ILE A 1 304 ? -10.223 -2.673 -5.745 1.00 82.12 304 ILE A C 1
ATOM 2373 O O . ILE A 1 304 ? -10.200 -2.181 -4.615 1.00 82.12 304 ILE A O 1
ATOM 2377 N N . ALA A 1 305 ? -11.318 -3.237 -6.254 1.00 79.12 305 ALA A N 1
ATOM 2378 C CA . ALA A 1 305 ? -12.606 -3.257 -5.577 1.00 79.12 305 ALA A CA 1
ATOM 2379 C C . ALA A 1 305 ? -12.553 -4.023 -4.246 1.00 79.12 305 ALA A C 1
ATOM 2381 O O . ALA A 1 305 ? -12.966 -3.504 -3.204 1.00 79.12 305 ALA A O 1
ATOM 2382 N N . VAL A 1 306 ? -11.978 -5.230 -4.252 1.00 76.75 306 VAL A N 1
ATOM 2383 C CA . VAL A 1 306 ? -11.768 -6.034 -3.039 1.00 76.75 306 VAL A CA 1
ATOM 2384 C C . VAL A 1 306 ? -10.862 -5.299 -2.053 1.00 76.75 306 VAL A C 1
ATOM 2386 O O . VAL A 1 306 ? -11.214 -5.167 -0.878 1.00 76.75 306 VAL A O 1
ATOM 2389 N N . GLY A 1 307 ? -9.727 -4.771 -2.523 1.00 76.88 307 GLY A N 1
ATOM 2390 C CA . GLY A 1 307 ? -8.783 -4.023 -1.693 1.00 76.88 307 GLY A CA 1
ATOM 2391 C C . GLY A 1 307 ? -9.430 -2.812 -1.018 1.00 76.88 307 GLY A C 1
ATOM 2392 O O . GLY A 1 307 ? -9.281 -2.620 0.192 1.00 76.88 307 GLY A O 1
ATOM 2393 N N . ALA A 1 308 ? -10.219 -2.039 -1.764 1.00 76.06 308 ALA A N 1
ATOM 2394 C CA . ALA A 1 308 ? -10.935 -0.876 -1.255 1.00 76.06 308 ALA A CA 1
ATOM 2395 C C . ALA A 1 308 ? -11.940 -1.244 -0.155 1.00 76.06 308 ALA A C 1
ATOM 2397 O O . ALA A 1 308 ? -11.942 -0.636 0.920 1.00 76.06 308 ALA A O 1
ATOM 2398 N N . VAL A 1 309 ? -12.746 -2.287 -0.369 1.00 75.06 309 VAL A N 1
ATOM 2399 C CA . VAL A 1 309 ? -13.708 -2.772 0.634 1.00 75.06 309 VAL A CA 1
ATOM 2400 C C . VAL A 1 309 ? -12.999 -3.304 1.875 1.00 75.06 309 VAL A C 1
ATOM 2402 O O . VAL A 1 309 ? -13.434 -3.012 2.989 1.00 75.06 309 VAL A O 1
ATOM 2405 N N . MET A 1 310 ? -11.898 -4.046 1.718 1.00 71.69 310 MET A N 1
ATOM 2406 C CA . MET A 1 310 ? -11.110 -4.543 2.850 1.00 71.69 310 MET A CA 1
ATOM 2407 C C . MET A 1 310 ? -10.551 -3.399 3.697 1.00 71.69 310 MET A C 1
ATOM 2409 O O . MET A 1 310 ? -10.614 -3.466 4.928 1.00 71.69 310 MET A O 1
ATOM 2413 N N . VAL A 1 311 ? -10.046 -2.335 3.065 1.00 72.19 311 VAL A N 1
ATOM 2414 C CA . VAL A 1 311 ? -9.549 -1.145 3.770 1.00 72.19 311 VAL A CA 1
ATOM 2415 C C . VAL A 1 311 ? -10.679 -0.462 4.533 1.00 72.19 311 VAL A C 1
ATOM 2417 O O . VAL A 1 311 ? -10.541 -0.212 5.732 1.00 72.19 311 VAL A O 1
ATOM 2420 N N . VAL A 1 312 ? -11.820 -0.220 3.887 1.00 75.19 312 VAL A N 1
ATOM 2421 C CA . VAL A 1 312 ? -12.985 0.399 4.537 1.00 75.19 312 VAL A CA 1
ATOM 2422 C C . VAL A 1 312 ? -13.487 -0.451 5.700 1.00 75.19 312 VAL A C 1
ATOM 2424 O O . VAL A 1 312 ? -13.680 0.066 6.802 1.00 75.19 312 VAL A O 1
ATOM 2427 N N . TYR A 1 313 ? -13.647 -1.759 5.495 1.00 72.88 313 TYR A N 1
ATOM 2428 C CA . TYR A 1 313 ? -14.051 -2.689 6.543 1.00 72.88 313 TYR A CA 1
ATOM 2429 C C . TYR A 1 313 ? -13.066 -2.673 7.713 1.00 72.88 313 TYR A C 1
ATOM 2431 O O . TYR A 1 313 ? -13.477 -2.542 8.867 1.00 72.88 313 TYR A O 1
ATOM 2439 N N . GLY A 1 314 ? -11.765 -2.737 7.418 1.00 65.25 314 GLY A N 1
ATOM 2440 C CA . GLY A 1 314 ? -10.696 -2.640 8.403 1.00 65.25 314 GLY A CA 1
ATOM 2441 C C . GLY A 1 314 ? -10.809 -1.368 9.238 1.00 65.25 314 GLY A C 1
ATOM 2442 O O . GLY A 1 314 ? -10.818 -1.452 10.465 1.00 65.25 314 GLY A O 1
ATOM 2443 N N . VAL A 1 315 ? -10.981 -0.207 8.598 1.00 68.00 315 VAL A N 1
ATOM 2444 C CA . VAL A 1 315 ? -11.154 1.094 9.268 1.00 68.00 315 VAL A CA 1
ATOM 2445 C C . VAL A 1 315 ? -12.410 1.116 10.145 1.00 68.00 315 VAL A C 1
ATOM 2447 O O . VAL A 1 315 ? -12.335 1.507 11.314 1.00 68.00 315 VAL A O 1
ATOM 2450 N N . VAL A 1 316 ? -13.556 0.665 9.627 1.00 68.31 316 VAL A N 1
ATOM 2451 C CA . VAL A 1 316 ? -14.835 0.651 10.358 1.00 68.31 316 VAL A CA 1
ATOM 2452 C C . VAL A 1 316 ? -14.765 -0.276 11.569 1.00 68.31 316 VAL A C 1
ATOM 2454 O O . VAL A 1 316 ? -15.064 0.134 12.694 1.00 68.31 316 VAL A O 1
ATOM 2457 N N . HIS A 1 317 ? -14.331 -1.518 11.369 1.00 68.38 317 HIS A N 1
ATOM 2458 C CA . HIS A 1 317 ? -14.206 -2.509 12.432 1.00 68.38 317 HIS A CA 1
ATOM 2459 C C . HIS A 1 317 ? -13.198 -2.060 13.499 1.00 68.38 317 HIS A C 1
ATOM 2461 O O . HIS A 1 317 ? -13.436 -2.171 14.708 1.00 68.38 317 HIS A O 1
ATOM 2467 N N . TYR A 1 318 ? -12.087 -1.471 13.065 1.00 61.81 318 TYR A N 1
ATOM 2468 C CA . TYR A 1 318 ? -11.093 -0.895 13.952 1.00 61.81 318 TYR A CA 1
ATOM 2469 C C . TYR A 1 318 ? -11.646 0.251 14.810 1.00 61.81 318 TYR A C 1
ATOM 2471 O O . TYR A 1 318 ? -11.408 0.291 16.026 1.00 61.81 318 TYR A O 1
ATOM 2479 N N . ALA A 1 319 ? -12.407 1.168 14.206 1.00 64.06 319 ALA A N 1
ATOM 2480 C CA . ALA A 1 319 ? -13.069 2.256 14.917 1.00 64.06 319 ALA A CA 1
ATOM 2481 C C . ALA A 1 319 ? -14.055 1.704 15.959 1.00 64.06 319 ALA A C 1
ATOM 2483 O O . ALA A 1 319 ? -14.002 2.096 17.126 1.00 64.06 319 ALA A O 1
ATOM 2484 N N . GLN A 1 320 ? -14.875 0.717 15.583 1.00 66.75 320 GLN A N 1
ATOM 2485 C CA . GLN A 1 320 ? -15.817 0.054 16.489 1.00 66.75 320 GLN A CA 1
ATOM 2486 C C . GLN A 1 320 ? -15.122 -0.611 17.687 1.00 66.75 320 GLN A C 1
ATOM 2488 O O . GLN A 1 320 ? -15.566 -0.445 18.827 1.00 66.75 320 GLN A O 1
ATOM 2493 N N . ARG A 1 321 ? -14.023 -1.349 17.468 1.00 67.75 321 ARG A N 1
ATOM 2494 C CA . ARG A 1 321 ? -13.248 -1.966 18.563 1.00 67.75 321 ARG A CA 1
ATOM 2495 C C . ARG A 1 321 ? -12.629 -0.918 19.480 1.00 67.75 321 ARG A C 1
ATOM 2497 O O . ARG A 1 321 ? -12.682 -1.070 20.700 1.00 67.75 321 ARG A O 1
ATOM 2504 N N . SER A 1 322 ? -12.074 0.147 18.908 1.00 61.50 322 SER A N 1
ATOM 2505 C CA . SER A 1 322 ? -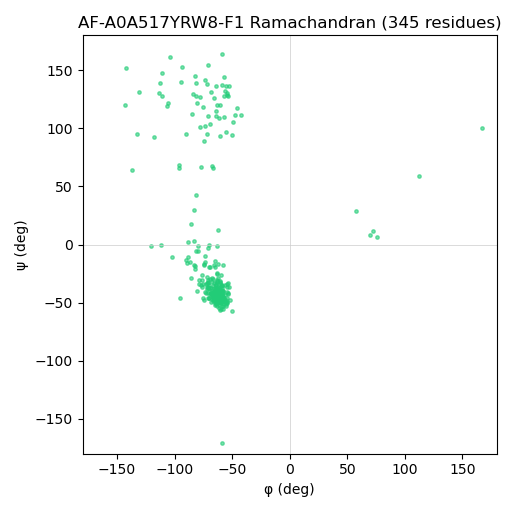11.461 1.234 19.677 1.00 61.50 322 SER A CA 1
ATOM 2506 C C . SER A 1 322 ? -12.492 1.953 20.553 1.00 61.50 322 SER A C 1
ATOM 2508 O O . SER A 1 322 ? -12.216 2.214 21.724 1.00 61.50 322 SER A O 1
ATOM 2510 N N . ILE A 1 323 ? -13.700 2.169 20.024 1.00 63.22 323 ILE A N 1
ATOM 2511 C CA . ILE A 1 323 ? -14.858 2.688 20.760 1.00 63.22 323 ILE A CA 1
ATOM 2512 C C . ILE A 1 323 ? -15.220 1.759 21.927 1.00 63.22 323 ILE A C 1
ATOM 2514 O O . ILE A 1 323 ? -15.194 2.196 23.077 1.00 63.22 323 ILE A O 1
ATOM 2518 N N . LYS A 1 324 ? -15.465 0.464 21.670 1.00 69.38 324 LYS A N 1
ATOM 2519 C CA . LYS A 1 324 ? -15.823 -0.517 22.716 1.00 69.38 324 LYS A CA 1
ATOM 2520 C C . LYS A 1 324 ? -14.773 -0.589 23.831 1.00 69.38 324 LYS A C 1
ATOM 2522 O O . LYS A 1 324 ? -15.118 -0.616 25.011 1.00 69.38 324 LYS A O 1
ATOM 2527 N N . ALA A 1 325 ? -13.489 -0.596 23.471 1.00 68.19 325 ALA A N 1
ATOM 2528 C CA . ALA A 1 325 ? -12.389 -0.609 24.434 1.00 68.19 325 ALA A CA 1
ATOM 2529 C C . ALA A 1 325 ? -12.287 0.697 25.242 1.00 68.19 325 ALA A C 1
ATOM 2531 O O . ALA A 1 325 ? -11.803 0.687 26.374 1.00 68.19 325 ALA A O 1
ATOM 2532 N N . SER A 1 326 ? -12.712 1.830 24.676 1.00 65.81 326 SER A N 1
ATOM 2533 C CA . SER A 1 326 ? -12.812 3.093 25.409 1.00 65.81 326 SER A CA 1
ATOM 2534 C C . SER A 1 326 ? -13.970 3.060 26.410 1.00 65.81 326 SER A C 1
ATOM 2536 O O . SER A 1 326 ? -13.751 3.390 27.573 1.00 65.81 326 SER A O 1
ATOM 2538 N N . CYS A 1 327 ? -15.158 2.583 26.010 1.00 68.44 327 CYS A N 1
ATOM 2539 C CA . CYS A 1 327 ? -16.321 2.438 26.902 1.00 68.44 327 CYS A CA 1
ATOM 2540 C C . CYS A 1 327 ? -15.989 1.594 28.137 1.00 68.44 327 CYS A C 1
ATOM 2542 O O . CYS A 1 327 ? -16.167 2.055 29.261 1.00 68.44 327 CYS A O 1
ATOM 2544 N N . ARG A 1 328 ? -15.404 0.404 27.931 1.00 72.19 328 ARG A N 1
ATOM 2545 C CA . ARG A 1 328 ? -15.031 -0.509 29.026 1.00 72.19 328 ARG A CA 1
ATOM 2546 C C . ARG A 1 328 ? -14.052 0.125 30.013 1.00 72.19 328 ARG A C 1
ATOM 2548 O O . ARG A 1 328 ? -14.152 -0.105 31.213 1.00 72.19 328 ARG A O 1
ATOM 2555 N N . ARG A 1 329 ? -13.104 0.935 29.526 1.00 71.44 329 ARG A N 1
ATOM 2556 C CA . ARG A 1 329 ? -12.155 1.647 30.397 1.00 71.44 329 ARG A CA 1
ATOM 2557 C C . ARG A 1 329 ? -12.850 2.713 31.242 1.00 71.44 329 ARG A C 1
ATOM 2559 O O . ARG A 1 329 ? -12.527 2.833 32.419 1.00 71.44 329 ARG A O 1
ATOM 2566 N N . HIS A 1 330 ? -13.810 3.446 30.682 1.00 69.19 330 HIS A N 1
ATOM 2567 C CA . HIS A 1 330 ? -14.581 4.428 31.448 1.00 69.19 330 HIS A CA 1
ATOM 2568 C C . HIS A 1 330 ? -15.494 3.776 32.489 1.00 69.19 330 HIS A C 1
ATOM 2570 O O . HIS A 1 330 ? -15.521 4.240 33.625 1.00 69.19 330 HIS A O 1
ATOM 2576 N N . GLU A 1 331 ? -16.163 2.673 32.147 1.00 71.44 331 GLU A N 1
ATOM 2577 C CA . GLU A 1 331 ? -16.964 1.896 33.103 1.00 71.44 331 GLU A CA 1
ATOM 2578 C C . GLU A 1 331 ? -16.103 1.382 34.267 1.00 71.44 331 GLU A C 1
ATOM 2580 O O . GLU A 1 331 ? -16.465 1.549 35.429 1.00 71.44 331 GLU A O 1
ATOM 2585 N N . GLN A 1 332 ? -14.909 0.849 33.987 1.00 74.56 332 GLN A N 1
ATOM 2586 C CA . GLN A 1 332 ? -13.981 0.395 35.031 1.00 74.56 332 GLN A CA 1
ATOM 2587 C C . GLN A 1 332 ? -13.499 1.532 35.945 1.00 74.56 332 GLN A C 1
ATOM 2589 O O . GLN A 1 332 ? -13.361 1.331 37.153 1.00 74.56 332 GLN A O 1
ATOM 2594 N N . VAL A 1 333 ? -13.244 2.726 35.397 1.00 72.50 333 VAL A N 1
ATOM 2595 C CA . VAL A 1 333 ? -12.854 3.905 36.190 1.00 72.50 333 VAL A CA 1
ATOM 2596 C C . VAL A 1 333 ? -14.016 4.388 37.060 1.00 72.50 333 VAL A C 1
ATOM 2598 O O . VAL A 1 333 ? -13.796 4.678 38.237 1.00 72.50 333 VAL A O 1
ATOM 2601 N N . ALA A 1 334 ? -15.241 4.413 36.526 1.00 68.06 334 ALA A N 1
ATOM 2602 C CA . ALA A 1 334 ? -16.439 4.783 37.277 1.00 68.06 334 ALA A CA 1
ATOM 2603 C C . ALA A 1 334 ? -16.676 3.827 38.460 1.00 68.06 334 ALA A C 1
ATOM 2605 O O . ALA A 1 334 ? -16.786 4.279 39.599 1.00 68.06 334 ALA A O 1
ATOM 2606 N N . VAL A 1 335 ? -16.613 2.510 38.227 1.00 73.12 335 VAL A N 1
ATOM 2607 C CA . VAL A 1 335 ? -16.753 1.487 39.282 1.00 73.12 335 VAL A CA 1
ATOM 2608 C C . VAL A 1 335 ? -15.645 1.598 40.339 1.00 73.12 335 VAL A C 1
ATOM 2610 O O . VAL A 1 335 ? -15.889 1.403 41.530 1.00 73.12 335 VAL A O 1
ATOM 2613 N N . LYS A 1 336 ? -14.410 1.937 39.943 1.00 71.19 336 LYS A N 1
ATOM 2614 C CA . LYS A 1 336 ? -13.290 2.108 40.886 1.00 71.19 336 LYS A CA 1
ATOM 2615 C C . LYS A 1 336 ? -13.438 3.361 41.757 1.00 71.19 336 LYS A C 1
ATOM 2617 O O . LYS A 1 336 ? -13.000 3.337 42.907 1.00 71.19 336 LYS A O 1
ATOM 2622 N N . HIS A 1 337 ? -14.036 4.432 41.232 1.00 66.06 337 HIS A N 1
ATOM 2623 C CA . HIS A 1 337 ? -14.359 5.629 42.012 1.00 66.06 337 HIS A CA 1
ATOM 2624 C C . HIS A 1 337 ? -15.520 5.395 42.979 1.00 66.06 337 HIS A C 1
ATOM 2626 O O . HIS A 1 337 ? -15.447 5.862 44.114 1.00 66.06 337 HIS A O 1
ATOM 2632 N N . ASP A 1 338 ? -16.530 4.629 42.569 1.00 69.56 338 ASP A N 1
ATOM 2633 C CA . ASP A 1 338 ? -17.678 4.316 43.421 1.00 69.56 338 ASP A CA 1
ATOM 2634 C C . ASP A 1 338 ? -17.265 3.466 44.635 1.00 69.56 338 ASP A C 1
ATOM 2636 O O . ASP A 1 338 ? -17.575 3.795 45.775 1.00 69.56 338 ASP A O 1
ATOM 2640 N N . ARG A 1 339 ? -16.375 2.481 44.439 1.00 70.19 339 ARG A N 1
ATOM 2641 C CA . ARG A 1 339 ? -15.789 1.692 45.544 1.00 70.19 339 ARG A CA 1
ATOM 2642 C C . ARG A 1 339 ? -14.952 2.498 46.547 1.00 70.19 339 ARG A C 1
ATOM 2644 O O . ARG A 1 339 ? -14.644 1.983 47.618 1.00 70.19 339 ARG A O 1
ATOM 2651 N N . ARG A 1 340 ? -14.528 3.723 46.211 1.00 68.62 340 ARG A N 1
ATOM 2652 C CA . ARG A 1 340 ? -13.798 4.612 47.137 1.00 68.62 340 ARG A CA 1
ATOM 2653 C C . ARG A 1 340 ? -14.719 5.518 47.948 1.00 68.62 340 ARG A C 1
ATOM 2655 O O . ARG A 1 340 ? -14.250 6.098 48.925 1.00 68.62 340 ARG A O 1
ATOM 2662 N N . ARG A 1 341 ? -16.000 5.632 47.588 1.00 64.75 341 ARG A N 1
ATOM 2663 C CA . ARG A 1 341 ? -16.998 6.250 48.458 1.00 64.75 341 ARG A CA 1
ATOM 2664 C C . ARG A 1 341 ? -17.307 5.249 49.565 1.00 64.75 341 ARG A C 1
ATOM 2666 O O . ARG A 1 341 ? -18.168 4.390 49.418 1.00 64.75 341 ARG A O 1
ATOM 2673 N N . LYS A 1 342 ? -16.547 5.320 50.664 1.00 66.06 342 LYS A N 1
ATOM 2674 C CA . LYS A 1 342 ? -16.988 4.689 51.910 1.00 66.06 342 LYS A CA 1
ATOM 2675 C C . LYS A 1 342 ? -18.370 5.274 52.231 1.00 66.06 342 LYS A C 1
ATOM 2677 O O . LYS A 1 342 ? -18.508 6.497 52.123 1.00 66.06 342 LYS A O 1
ATOM 2682 N N . PRO A 1 343 ? -19.380 4.453 52.556 1.00 69.88 343 PRO A N 1
ATOM 2683 C CA . PRO A 1 343 ? -20.638 4.985 53.053 1.00 69.88 343 PRO A CA 1
ATOM 2684 C C . PRO A 1 343 ? -20.317 5.899 54.239 1.00 69.88 343 PRO A C 1
ATOM 2686 O O . PRO A 1 343 ? -19.541 5.521 55.116 1.00 69.88 343 PRO A O 1
ATOM 2689 N N . PHE A 1 344 ? -20.825 7.130 54.202 1.00 66.25 344 PHE A N 1
ATOM 2690 C CA . PHE A 1 344 ? -20.748 8.019 55.354 1.00 66.25 344 PHE A CA 1
ATOM 2691 C C . PHE A 1 344 ? -21.563 7.363 56.468 1.00 66.25 344 PHE A C 1
ATOM 2693 O O . PHE A 1 344 ? -22.781 7.235 56.353 1.00 66.25 344 PHE A O 1
ATOM 2700 N N . GLU A 1 345 ? -20.881 6.896 57.508 1.00 73.19 345 GLU A N 1
ATOM 2701 C CA . GLU A 1 345 ? -21.523 6.505 58.756 1.00 73.19 345 GLU A CA 1
ATOM 2702 C C . GLU A 1 345 ? -22.021 7.797 59.411 1.00 73.19 345 GLU A C 1
ATOM 2704 O O . GLU A 1 345 ? -21.230 8.599 59.907 1.00 73.19 345 GLU A O 1
ATOM 2709 N N . TYR A 1 346 ? -23.327 8.052 59.326 1.00 67.00 346 TYR A N 1
ATOM 2710 C CA . TYR A 1 346 ? -23.973 9.051 60.171 1.00 67.00 346 TYR A CA 1
ATOM 2711 C C . TYR A 1 346 ? -24.069 8.444 61.573 1.00 67.00 346 TYR A C 1
ATOM 2713 O O . TYR A 1 346 ? -24.874 7.539 61.792 1.00 67.00 346 TYR A O 1
ATOM 2721 N N . GLY A 1 347 ? -23.169 8.881 62.456 1.00 70.12 347 GLY A N 1
ATOM 2722 C CA . GLY A 1 347 ? -23.200 8.592 63.891 1.00 70.12 347 GLY A CA 1
ATOM 2723 C C . GLY A 1 347 ? -24.123 9.533 64.643 1.00 70.12 347 GLY A C 1
ATOM 2724 O O . GLY A 1 347 ? -24.250 10.699 64.198 1.00 70.12 347 GLY A O 1
#

Sequence (347 aa):
MKEVVPTELFGGGKDTADTTALWMRPWVVALVYGVLLIYGSLLPFDLGELNIDRVLIAMGSMPVWRSGSGSFSRLGVAGWLSDWGINVLMYIPFGVLVRLAMRRVFGQWWLQISVAMFVTIGLSYCVESLQTLSGWRVGSLNDWLSNSLGGIVGAMCGARLNQLRSVLAFKLYIWWARLRLDVEVRRTYLLRLVIAGTVLVLSLLMLHAKLVDYLMDHAGDGRLSEMPFYAYYLQPYDVSAVLIGSSFVVYAVVGLLLLILIQSKRVDSHATLTLAVVAGIAYAMQLLMNVSGRFAFDTTEPIIAVGAVMVVYGVVHYAQRSIKASCRRHEQVAVKHDRRRKPFEYG

Secondary structure (DSSP, 8-state):
------GGGS--------HHHHHTSHHHHHHHHHHHHHHHHHTT----S--HHHHHHHHHSPPBP-PPPSPBPTTSSBHHHHHHHHHHHHHHHHHHHHHHHHTTT-SSHHHHHHHHHHHHHHHHHHHHHHHTTSTT---BHHHHHHHHHHHHHHHHHHHHHHHHHHHHHHHHHHHHHHTTS-HHHHHHHHHHHHHHHHHHHHHHHHHHHHHHHHHHTT----S---STTHHHHTS-HHHHHHHHHHHHHHHHHHHHHHHHHT--S-HHHHHHHHHHHHHHHHHHHHHHHHHTTSS---SHHHHHHHHHHHHHHHHHHHHHHHHHHHHHHHHHHHHHHHTT-------

Mean predicted aligned error: 12.3 Å

InterPro domains:
  IPR006976 VanZ-LLP1 [PF04892] (85-157)